Protein AF-A0A1J3DIV6-F1 (afdb_monomer)

Radius of gyration: 35.5 Å; Cα contacts (8 Å, |Δi|>4): 317; chains: 1; bounding box: 83×76×106 Å

InterPro domains:
  IPR001841 Zinc finger, RING-type [PS50089] (13-62)
  IPR002867 IBR domain [PF01485] (82-143)
  IPR002867 IBR domain [PF01485] (158-200)
  IPR002867 I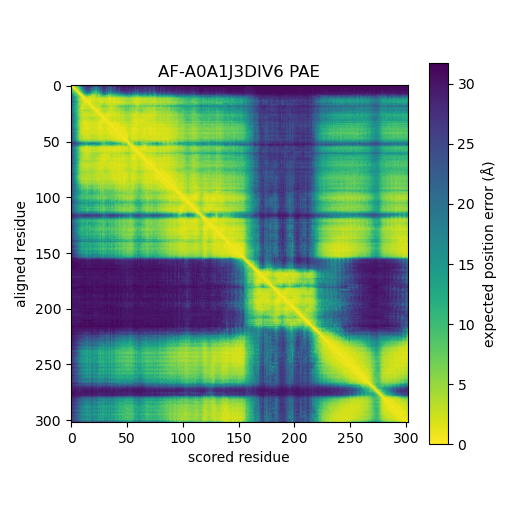BR domain [SM00647] (82-143)
  IPR002867 IBR domain [SM00647] (151-216)
  IPR013083 Zinc finger, RING/FYVE/PHD-type [G3DSA:3.30.40.10] (6-97)
  IPR018957 Zinc finger, C3HC4 RING-type [PF00097] (13-59)
  IPR031127 E3 ubiquitin ligase RBR family [PTHR11685] (9-243)
  IPR044066 TRIAD supradomain [PS51873] (9-220)
  IPR045840 Ariadne domain [PF19422] (235-302)

Solvent-accessible surface area (backbone atoms only — not comparable to full-atom values): 18040 Å² total; per-residue (Å²): 138,82,86,81,79,78,76,78,60,57,42,66,20,89,82,83,70,47,70,69,41,50,60,86,52,42,48,68,51,94,85,67,55,59,39,37,48,66,62,51,29,51,50,51,52,54,38,45,72,74,66,45,44,83,63,44,55,46,89,53,88,93,46,80,48,64,59,56,65,70,57,52,49,70,58,41,56,71,73,54,31,54,52,36,54,50,43,42,52,51,48,57,36,73,77,30,92,48,30,44,71,53,80,47,86,76,68,76,85,52,69,49,76,47,94,67,74,79,51,73,45,71,45,97,87,70,53,61,27,19,64,69,77,62,42,71,62,41,54,78,41,51,72,66,55,47,51,55,43,54,52,52,55,65,73,47,74,85,54,72,90,70,45,81,81,59,50,45,52,36,72,88,76,64,49,78,41,69,76,87,65,93,66,53,74,39,73,42,95,88,71,51,30,24,33,64,90,76,38,45,74,45,65,88,56,60,58,100,88,49,44,56,99,52,90,79,86,74,88,52,72,73,60,47,54,52,51,52,48,51,51,49,54,49,52,51,48,53,56,33,50,50,52,24,47,54,30,50,54,47,40,56,51,51,51,54,48,51,54,51,50,52,54,52,54,52,59,52,55,78,73,46,71,78,82,70,69,79,66,60,64,64,57,53,54,52,51,51,51,49,46,51,50,33,49,34,57,21,32,64,47,116

Secondary structure (DSSP, 8-state):
---------EE--TTT---SEEGGGEEE-TTS-EEEHHHHHHHHHHHHHTT-GGG-B-SSTT--PBPPHHHHHHHS-HHHHHHHHHHHHHHHHHT-TTEEE---SS----EEE-SSSSSEEE-TTS-EEETTTSSB--TTS-HHHHHHHHHHHHHSTTTTTTHHHHEEE-TTT--EEE--SS-SEEE-TTS-EEETTT--EE-S-B-SS-BTTB---S--HHHHHHHHHHHHHHHHHHHHHHHHHHHHHHHHHHHHHHHHHHHHHHHHHHHS-GGG-TTSHHHHHHHHHHHHHHHHHHTT--

Organism: Noccaea caerulescens (NCBI:txid107243)

pLDDT: mean 80.29, std 14.59, range [35.16, 96.88]

Structure (mmCIF, N/CA/C/O backbone):
data_AF-A0A1J3DIV6-F1
#
_entry.id   AF-A0A1J3DIV6-F1
#
loop_
_atom_site.group_PDB
_atom_site.id
_atom_site.type_symbol
_atom_site.label_atom_id
_atom_site.label_alt_id
_atom_site.label_comp_id
_atom_site.label_asym_id
_atom_site.label_entity_id
_atom_site.label_seq_id
_atom_site.pdbx_PDB_ins_code
_atom_site.Cartn_x
_atom_site.Cartn_y
_atom_site.Cartn_z
_atom_site.occupancy
_atom_site.B_iso_or_equiv
_atom_site.auth_seq_id
_atom_site.auth_comp_id
_atom_site.auth_asym_id
_atom_site.auth_atom_id
_atom_site.pdbx_PDB_model_num
ATOM 1 N N . ASN A 1 1 ? -42.509 4.521 61.576 1.00 35.16 1 ASN A N 1
ATOM 2 C CA . ASN A 1 1 ? -43.100 3.982 60.337 1.00 35.16 1 ASN A CA 1
ATOM 3 C C . ASN A 1 1 ? -42.030 3.842 59.265 1.00 35.16 1 ASN A C 1
ATOM 5 O O . ASN A 1 1 ? -41.544 4.841 58.760 1.00 35.16 1 ASN A O 1
ATOM 9 N N . SER A 1 2 ? -41.685 2.584 58.977 1.00 38.72 2 SER A N 1
ATOM 10 C CA . SER A 1 2 ? -41.348 2.067 57.639 1.00 38.72 2 SER A CA 1
ATOM 11 C C . SER A 1 2 ? -40.053 2.529 56.953 1.00 38.72 2 SER A C 1
ATOM 13 O O . SER A 1 2 ? -40.083 3.195 55.919 1.00 38.72 2 SER A O 1
ATOM 15 N N . GLY A 1 3 ? -38.911 2.043 57.452 1.00 40.56 3 GLY A N 1
ATOM 16 C CA . GLY A 1 3 ? -37.676 1.972 56.668 1.00 40.56 3 GLY A CA 1
ATOM 17 C C . GLY A 1 3 ? -37.829 1.007 55.486 1.00 40.56 3 GLY A C 1
ATOM 18 O O . GLY A 1 3 ? -38.005 -0.196 55.674 1.00 40.56 3 GLY A O 1
ATOM 19 N N . HIS A 1 4 ? -37.770 1.532 54.263 1.00 41.44 4 HIS A N 1
ATOM 20 C CA . HIS A 1 4 ? -37.703 0.726 53.047 1.00 41.44 4 HIS A CA 1
ATOM 21 C C . HIS A 1 4 ? -36.269 0.215 52.859 1.00 41.44 4 HIS A C 1
ATOM 23 O O . HIS A 1 4 ? -35.417 0.893 52.294 1.00 41.44 4 HIS A O 1
ATOM 29 N N . SER A 1 5 ? -36.003 -0.998 53.347 1.00 45.16 5 SER A N 1
ATOM 30 C CA . SER A 1 5 ? -34.818 -1.769 52.966 1.00 45.16 5 SER A CA 1
ATOM 31 C C . SER A 1 5 ? -35.013 -2.282 51.538 1.00 45.16 5 SER A C 1
ATOM 33 O O . SER A 1 5 ? -35.676 -3.294 51.301 1.00 45.16 5 SER A O 1
ATOM 35 N N . SER A 1 6 ? -34.479 -1.552 50.561 1.00 53.09 6 SER A N 1
ATOM 36 C CA . SER A 1 6 ? -34.371 -1.996 49.173 1.00 53.09 6 SER A CA 1
ATOM 37 C C . SER A 1 6 ? -33.384 -3.167 49.110 1.00 53.09 6 SER A C 1
ATOM 39 O O . SER A 1 6 ? -32.171 -2.990 49.004 1.00 53.09 6 SER A O 1
ATOM 41 N N . LYS A 1 7 ? -33.908 -4.397 49.218 1.00 58.03 7 LYS A N 1
ATOM 42 C CA . LYS A 1 7 ? -33.143 -5.636 49.016 1.00 58.03 7 LYS A CA 1
ATOM 43 C C . LYS A 1 7 ? -32.407 -5.549 47.673 1.00 58.03 7 LYS A C 1
ATOM 45 O O . LYS A 1 7 ? -33.035 -5.588 46.616 1.00 58.03 7 LYS A O 1
ATOM 50 N N . LYS A 1 8 ? -31.077 -5.411 47.710 1.00 63.16 8 LYS A N 1
ATOM 51 C CA . LYS A 1 8 ? -30.224 -5.404 46.513 1.00 63.16 8 LYS A CA 1
ATOM 52 C C . LYS A 1 8 ? -30.430 -6.725 45.766 1.00 63.16 8 LYS A C 1
ATOM 54 O O . LYS A 1 8 ? -30.136 -7.786 46.311 1.00 63.16 8 LYS A O 1
ATOM 59 N N . LYS A 1 9 ? -30.958 -6.658 44.541 1.00 73.50 9 LYS A N 1
ATOM 60 C CA . LYS A 1 9 ? -31.192 -7.823 43.679 1.00 73.50 9 LYS A CA 1
ATOM 61 C C . LYS A 1 9 ? -29.838 -8.481 43.371 1.00 73.50 9 LYS A C 1
ATOM 63 O O . LYS A 1 9 ? -28.937 -7.815 42.857 1.00 73.50 9 LYS A O 1
ATOM 68 N N . ARG A 1 10 ? -29.689 -9.748 43.762 1.00 84.19 10 ARG A N 1
ATOM 69 C CA . ARG A 1 10 ? -28.507 -10.586 43.519 1.00 84.19 10 ARG A CA 1
ATOM 70 C C . ARG A 1 10 ? -28.827 -11.585 42.411 1.00 84.19 10 ARG A C 1
ATOM 72 O O . ARG A 1 10 ? -29.947 -12.091 42.383 1.00 84.19 10 ARG A O 1
ATOM 79 N N . MET A 1 11 ? -27.882 -11.815 41.507 1.00 88.56 11 MET A N 1
ATOM 80 C CA . MET A 1 11 ? -28.042 -12.684 40.336 1.00 88.56 11 MET A CA 1
ATOM 81 C C . MET A 1 11 ? -26.929 -13.738 40.285 1.00 88.56 11 MET A C 1
ATOM 83 O O . MET A 1 11 ? -25.941 -13.622 41.012 1.00 88.56 11 MET A O 1
ATOM 87 N N . SER A 1 12 ? -27.119 -14.755 39.451 1.00 91.44 12 SER A N 1
ATOM 88 C CA . SER A 1 12 ? -26.141 -15.799 39.138 1.00 91.44 12 SER A CA 1
ATOM 89 C C . SER A 1 12 ? -25.558 -15.572 37.740 1.00 91.44 12 SER A C 1
ATOM 91 O O . SER A 1 12 ? -26.217 -14.976 36.882 1.00 91.44 12 SER A O 1
ATOM 93 N N . CYS A 1 13 ? -24.324 -16.015 37.508 1.00 94.94 13 CYS A N 1
ATOM 94 C CA . CYS A 1 13 ? -23.685 -15.981 36.193 1.00 94.94 13 CYS A CA 1
ATOM 95 C C . CYS A 1 13 ? -23.515 -17.399 35.638 1.00 94.94 13 CYS A C 1
ATOM 97 O O . CYS A 1 13 ? -22.786 -18.200 36.210 1.00 94.94 13 CYS A O 1
ATOM 99 N N . ASP A 1 14 ? -24.100 -17.682 34.474 1.00 92.69 14 ASP A N 1
ATOM 100 C CA . ASP A 1 14 ? -24.063 -19.022 33.862 1.00 92.69 14 ASP A CA 1
ATOM 101 C C . ASP A 1 14 ? -22.716 -19.376 33.195 1.00 92.69 14 ASP A C 1
ATOM 103 O O . ASP A 1 14 ? -22.562 -20.474 32.664 1.00 92.69 14 ASP A O 1
ATOM 107 N N . ILE A 1 15 ? -21.741 -18.457 33.193 1.00 94.81 15 ILE A N 1
ATOM 108 C CA . ILE A 1 15 ? -20.401 -18.677 32.616 1.00 94.81 15 ILE A CA 1
ATOM 109 C C . ILE A 1 15 ? -19.404 -19.110 33.694 1.00 94.81 15 ILE A C 1
ATOM 111 O O . ILE A 1 15 ? -18.773 -20.153 33.556 1.00 94.81 15 ILE A O 1
ATOM 115 N N . CYS A 1 16 ? -19.272 -18.334 34.776 1.00 94.94 16 CYS A N 1
ATOM 116 C CA . CYS A 1 16 ? -18.390 -18.672 35.900 1.00 94.94 16 CYS A CA 1
ATOM 117 C C . CYS A 1 16 ? -19.085 -19.471 37.013 1.00 94.94 16 CYS A C 1
ATOM 119 O O . CYS A 1 16 ? -18.412 -19.926 37.933 1.00 94.94 16 CYS A O 1
ATOM 121 N N . ILE A 1 17 ? -20.410 -19.650 36.933 1.00 93.31 17 ILE A N 1
ATOM 122 C CA . ILE A 1 17 ? -21.235 -20.361 37.925 1.00 93.31 17 ILE A CA 1
ATOM 123 C C . ILE A 1 17 ? -21.186 -19.688 39.314 1.00 93.31 17 ILE A C 1
ATOM 125 O O . ILE A 1 17 ? -21.422 -20.312 40.344 1.00 93.31 17 ILE A O 1
ATOM 129 N N . GLU A 1 18 ? -20.878 -18.389 39.362 1.00 92.44 18 GLU A N 1
ATOM 130 C CA . GLU A 1 18 ? -20.867 -17.614 40.602 1.00 92.44 18 GLU A CA 1
ATOM 131 C C . GLU A 1 18 ? -22.257 -17.038 40.910 1.00 92.44 18 GLU A C 1
ATOM 133 O O . GLU A 1 18 ? -22.920 -16.442 40.053 1.00 92.44 18 GLU A O 1
ATOM 138 N N . ASP A 1 19 ? -22.674 -17.198 42.165 1.00 90.44 19 ASP A N 1
ATOM 139 C CA . ASP A 1 19 ? -23.944 -16.720 42.700 1.00 90.44 19 ASP A CA 1
ATOM 140 C C . ASP A 1 19 ? -23.773 -15.459 43.551 1.00 90.44 19 ASP A C 1
ATOM 142 O O . ASP A 1 19 ? -22.713 -15.156 44.094 1.00 90.44 19 ASP A O 1
ATOM 146 N N . GLY A 1 20 ? -24.869 -14.729 43.759 1.00 88.88 20 GLY A N 1
ATOM 147 C CA . GLY A 1 20 ? -24.878 -13.611 44.702 1.00 88.88 20 GLY A CA 1
ATOM 148 C C . GLY A 1 20 ? -24.313 -12.304 44.138 1.00 88.88 20 GLY A C 1
ATOM 149 O O . GLY A 1 20 ? -24.147 -11.341 44.896 1.00 88.88 20 GLY A O 1
ATOM 150 N N . ILE A 1 21 ? -24.083 -12.243 42.826 1.00 88.75 21 ILE A N 1
ATOM 151 C CA . ILE A 1 21 ? -23.477 -11.107 42.134 1.00 88.75 21 ILE A CA 1
ATOM 152 C C . ILE A 1 21 ? -24.427 -9.903 42.192 1.00 88.75 21 ILE A C 1
ATOM 154 O O . ILE A 1 21 ? -25.620 -10.029 41.883 1.00 88.75 21 ILE A O 1
ATOM 158 N N . PRO A 1 22 ? -23.952 -8.713 42.600 1.00 90.88 22 PRO A N 1
ATOM 159 C CA . PRO A 1 22 ? -24.772 -7.511 42.597 1.00 90.88 22 PRO A CA 1
ATOM 160 C C . PRO A 1 22 ? -25.271 -7.164 41.190 1.00 90.88 22 PRO A C 1
ATOM 162 O O . PRO A 1 22 ? -24.507 -7.202 40.233 1.00 90.88 22 PRO A O 1
ATOM 165 N N . SER A 1 23 ? -26.519 -6.701 41.065 1.00 86.50 23 SER A N 1
ATOM 166 C CA . SER A 1 23 ? -27.094 -6.319 39.763 1.00 86.50 23 SER A CA 1
ATOM 167 C C . SER A 1 23 ? -26.281 -5.291 38.954 1.00 86.50 23 SER A C 1
ATOM 169 O O . SER A 1 23 ? -26.451 -5.245 37.744 1.00 86.50 23 SER A O 1
ATOM 171 N N . HIS A 1 24 ? -25.442 -4.458 39.582 1.00 87.94 24 HIS A N 1
ATOM 172 C CA . HIS A 1 24 ? -24.590 -3.481 38.881 1.00 87.94 24 HIS A CA 1
ATOM 173 C C . HIS A 1 24 ? -23.288 -4.091 38.330 1.00 87.94 24 HIS A C 1
ATOM 175 O O . HIS A 1 24 ? -22.637 -3.486 37.485 1.00 87.94 24 HIS A O 1
ATOM 181 N N . ALA A 1 25 ? -22.901 -5.271 38.819 1.00 92.75 25 ALA A N 1
ATOM 182 C CA . ALA A 1 25 ? -21.752 -6.038 38.343 1.00 92.75 25 ALA A CA 1
ATOM 183 C C . ALA A 1 25 ? -22.150 -7.046 37.247 1.00 92.75 25 ALA A C 1
ATOM 185 O O . ALA A 1 25 ? -21.369 -7.926 36.893 1.00 92.75 25 ALA A O 1
ATOM 186 N N . MET A 1 26 ? -23.372 -6.919 36.724 1.00 93.94 26 MET A N 1
ATOM 187 C CA . MET A 1 26 ? -23.932 -7.734 35.654 1.00 93.94 26 MET A CA 1
ATOM 188 C C . MET A 1 26 ? -24.279 -6.821 34.484 1.00 93.94 26 MET A C 1
ATOM 190 O O . MET A 1 26 ? -24.929 -5.792 34.670 1.00 93.94 26 MET A O 1
ATOM 194 N N . THR A 1 27 ? -23.902 -7.227 33.277 1.00 94.88 27 THR A N 1
ATOM 195 C CA . THR A 1 27 ? -24.259 -6.514 32.049 1.00 94.88 27 THR A CA 1
ATOM 196 C C . THR A 1 27 ? -25.178 -7.386 31.213 1.00 94.88 27 THR A C 1
ATOM 198 O O . THR A 1 27 ? -24.931 -8.584 31.040 1.00 94.88 27 THR A O 1
ATOM 201 N N . ARG A 1 28 ? -26.271 -6.792 30.727 1.00 94.25 28 ARG A N 1
ATOM 202 C CA . ARG A 1 28 ? -27.247 -7.427 29.836 1.00 94.25 28 ARG A CA 1
ATOM 203 C C . ARG A 1 28 ? -27.116 -6.827 28.441 1.00 94.25 28 ARG A C 1
ATOM 205 O O . ARG A 1 28 ? -27.108 -5.609 28.316 1.00 94.25 28 ARG A O 1
ATOM 212 N N . MET A 1 29 ? -27.044 -7.687 27.431 1.00 93.25 29 MET A N 1
ATOM 213 C CA . MET A 1 29 ? -26.990 -7.293 26.019 1.00 93.25 29 MET A CA 1
ATOM 214 C C . MET A 1 29 ? -28.393 -7.164 25.416 1.00 93.25 29 MET A C 1
ATOM 216 O O . MET A 1 29 ? -29.363 -7.682 25.978 1.00 93.25 29 MET A O 1
ATOM 220 N N . GLU A 1 30 ? -28.499 -6.559 24.230 1.00 91.00 30 GLU A N 1
ATOM 221 C CA . GLU A 1 30 ? -29.763 -6.439 23.483 1.00 91.00 30 GLU A CA 1
ATOM 222 C C . GLU A 1 30 ? -30.421 -7.792 23.175 1.00 91.00 30 GLU A C 1
ATOM 224 O O . GLU A 1 30 ? -31.644 -7.915 23.189 1.00 91.00 30 GLU A O 1
ATOM 229 N N . CYS A 1 31 ? -29.624 -8.853 22.995 1.00 94.31 31 CYS A N 1
ATOM 230 C CA . CYS A 1 31 ? -30.130 -10.218 22.812 1.00 94.31 31 CYS A CA 1
ATOM 231 C C . CYS A 1 31 ? -30.803 -10.810 24.062 1.00 94.31 31 CYS A C 1
ATOM 233 O O . CYS A 1 31 ? -31.302 -11.932 24.024 1.00 94.31 31 CYS A O 1
ATOM 235 N N . GLY A 1 32 ? -30.799 -10.081 25.178 1.00 93.31 32 GLY A N 1
ATOM 236 C CA . GLY A 1 32 ? -31.469 -10.445 26.416 1.00 93.31 32 GLY A CA 1
ATOM 237 C C . GLY A 1 32 ? -30.615 -11.248 27.396 1.00 93.31 32 GLY A C 1
ATOM 238 O O . GLY A 1 32 ? -31.009 -11.325 28.560 1.00 93.31 32 GLY A O 1
ATOM 239 N N . HIS A 1 33 ? -29.463 -11.780 26.979 1.00 95.06 33 HIS A N 1
ATOM 240 C CA . HIS A 1 33 ? -28.536 -12.518 27.843 1.00 95.06 33 HIS A CA 1
ATOM 241 C C . HIS A 1 33 ? -27.752 -11.581 28.769 1.00 95.06 33 HIS A C 1
ATOM 243 O O . HIS A 1 33 ? -27.354 -10.485 28.364 1.00 95.06 33 HIS A O 1
ATOM 249 N N . SER A 1 34 ? -27.524 -12.015 30.011 1.00 95.06 34 SER A N 1
ATOM 250 C CA . SER A 1 34 ? -26.796 -11.249 31.021 1.00 95.06 34 SER A CA 1
ATOM 251 C C . SER A 1 34 ? -25.775 -12.117 31.739 1.00 95.06 34 SER A C 1
ATOM 253 O O . SER A 1 34 ? -26.091 -13.228 32.146 1.00 95.06 34 SER A O 1
ATOM 255 N N . PHE A 1 35 ? -24.571 -11.579 31.910 1.00 96.12 35 PHE A N 1
ATOM 256 C CA . PHE A 1 35 ? -23.450 -12.244 32.571 1.00 96.12 35 PHE A CA 1
ATOM 257 C C . PHE A 1 35 ? -22.701 -11.238 33.445 1.00 96.12 35 PHE A C 1
ATOM 259 O O . PHE A 1 35 ? -22.892 -10.022 33.300 1.00 96.12 35 PHE A O 1
ATOM 266 N N . CYS A 1 36 ? -21.856 -11.732 34.350 1.00 96.38 36 CYS A N 1
ATOM 267 C CA . CYS A 1 36 ? -21.044 -10.858 35.186 1.00 96.38 36 CYS A CA 1
ATOM 268 C C . CYS A 1 36 ? -20.022 -10.084 34.345 1.00 96.38 36 CYS A C 1
ATOM 270 O O . CYS A 1 36 ? -19.584 -10.526 33.278 1.00 96.38 36 CYS A O 1
ATOM 272 N N . ASN A 1 37 ? -19.653 -8.898 34.823 1.00 95.62 37 ASN A N 1
ATOM 273 C CA . ASN A 1 37 ? -18.738 -8.012 34.110 1.00 95.62 37 ASN A CA 1
ATOM 274 C C . ASN A 1 37 ? -17.346 -8.629 33.942 1.00 95.62 37 ASN A C 1
ATOM 276 O O . ASN A 1 37 ? -16.666 -8.300 32.976 1.00 95.62 37 ASN A O 1
ATOM 280 N N . ASP A 1 38 ? -16.932 -9.525 34.836 1.00 95.38 38 ASP A N 1
ATOM 281 C CA . ASP A 1 38 ? -15.616 -10.159 34.760 1.00 95.38 38 ASP A CA 1
ATOM 282 C C . ASP A 1 38 ? -15.552 -11.203 33.636 1.00 95.38 38 ASP A C 1
ATOM 284 O O . ASP A 1 38 ? -14.616 -11.166 32.840 1.00 95.38 38 ASP A O 1
ATOM 288 N N . CYS A 1 39 ? -16.602 -12.012 33.441 1.00 96.88 39 CYS A N 1
ATOM 289 C CA . CYS A 1 39 ? -16.704 -12.885 32.265 1.00 96.88 39 CYS A CA 1
ATOM 290 C C . CYS A 1 39 ? -16.763 -12.086 30.956 1.00 96.88 39 CYS A C 1
ATOM 292 O O . CYS A 1 39 ? -16.114 -12.454 29.979 1.00 96.88 39 CYS A O 1
ATOM 294 N N . TRP A 1 40 ? -17.504 -10.970 30.924 1.00 96.50 40 TRP A N 1
ATOM 295 C CA . TRP A 1 40 ? -17.530 -10.101 29.742 1.00 96.50 40 TRP A CA 1
ATOM 296 C C . TRP A 1 40 ? -16.156 -9.511 29.420 1.00 96.50 40 TRP A C 1
ATOM 298 O O . TRP A 1 40 ? -15.753 -9.512 28.259 1.00 96.50 40 TRP A O 1
ATOM 308 N N . LYS A 1 41 ? -15.431 -9.024 30.434 1.00 96.00 41 LYS A N 1
ATOM 309 C CA . LYS A 1 41 ? -14.071 -8.489 30.280 1.00 96.00 41 LYS A CA 1
ATOM 310 C C . LYS A 1 41 ? -13.122 -9.517 29.700 1.00 96.00 41 LYS A C 1
ATOM 312 O O . LYS A 1 41 ? -12.382 -9.196 28.773 1.00 96.00 41 LYS A O 1
ATOM 317 N N . GLU A 1 42 ? -13.132 -10.725 30.249 1.00 95.81 42 GLU A N 1
ATOM 318 C CA . GLU A 1 42 ? -12.257 -11.801 29.797 1.00 95.81 42 GLU A CA 1
ATOM 319 C C . GLU A 1 42 ? -12.576 -12.183 28.352 1.00 95.81 42 GLU A C 1
ATOM 321 O O . GLU A 1 42 ? -11.685 -12.176 27.503 1.00 95.81 42 GLU A O 1
ATOM 326 N N . HIS A 1 43 ? -13.861 -12.370 28.035 1.00 95.75 43 HIS A N 1
ATOM 327 C CA . HIS A 1 43 ? -14.312 -12.618 26.668 1.00 95.75 43 HIS A CA 1
ATOM 328 C C . HIS A 1 43 ? -13.856 -11.518 25.711 1.00 95.75 43 HIS A C 1
ATOM 330 O O . HIS A 1 43 ? -13.196 -11.804 24.719 1.00 95.75 43 HIS A O 1
ATOM 336 N N . PHE A 1 44 ? -14.122 -10.245 26.007 1.00 95.62 44 PHE A N 1
ATOM 337 C CA . PHE A 1 44 ? -13.692 -9.148 25.137 1.00 95.62 44 PHE A CA 1
ATOM 338 C C . PHE A 1 44 ? -12.177 -9.076 24.990 1.00 95.62 44 PHE A C 1
ATOM 340 O O . PHE A 1 44 ? -11.689 -8.895 23.879 1.00 95.62 44 PHE A O 1
ATOM 347 N N . THR A 1 45 ? -11.431 -9.284 26.072 1.00 94.50 45 THR A N 1
ATOM 348 C CA . THR A 1 45 ? -9.966 -9.292 26.044 1.00 94.50 45 THR A CA 1
ATOM 349 C C . THR A 1 45 ? -9.439 -10.356 25.088 1.00 94.50 45 THR A C 1
ATOM 351 O O . THR A 1 45 ? -8.590 -10.054 24.249 1.00 94.50 45 THR A O 1
ATOM 354 N N . VAL A 1 46 ? -9.961 -11.584 25.169 1.00 93.81 46 VAL A N 1
ATOM 355 C CA . VAL A 1 46 ? -9.573 -12.681 24.272 1.00 93.81 46 VAL A CA 1
ATOM 356 C C . VAL A 1 46 ? -9.912 -12.326 22.824 1.00 93.81 46 VAL A C 1
ATOM 358 O O . VAL A 1 46 ? -9.025 -12.313 21.974 1.00 93.81 46 VAL A O 1
ATOM 361 N N . ARG A 1 47 ? -11.159 -11.926 22.547 1.00 93.38 47 ARG A N 1
ATOM 362 C CA . ARG A 1 47 ? -11.630 -11.670 21.174 1.00 93.38 47 ARG A CA 1
ATOM 363 C C . ARG A 1 47 ? -10.937 -10.472 20.518 1.00 93.38 47 ARG A C 1
ATOM 365 O O . ARG A 1 47 ? -10.631 -10.515 19.330 1.00 93.38 47 ARG A O 1
ATOM 372 N N . ILE A 1 48 ? -10.638 -9.420 21.284 1.00 93.12 48 ILE A N 1
ATOM 373 C CA . ILE A 1 48 ? -9.848 -8.275 20.806 1.00 93.12 48 ILE A CA 1
ATOM 374 C C . ILE A 1 48 ? -8.411 -8.714 20.510 1.00 93.12 48 ILE A C 1
ATOM 376 O O . ILE A 1 48 ? -7.847 -8.317 19.494 1.00 93.12 48 ILE A O 1
ATOM 380 N N . ASN A 1 49 ? -7.798 -9.537 21.362 1.00 90.81 49 ASN A N 1
ATOM 381 C CA . ASN A 1 49 ? -6.426 -9.994 21.145 1.00 90.81 49 ASN A CA 1
ATOM 382 C C . ASN A 1 49 ? -6.282 -10.965 19.967 1.00 90.81 49 ASN A C 1
ATOM 384 O O . ASN A 1 49 ? -5.251 -10.924 19.301 1.00 90.81 49 ASN A O 1
ATOM 388 N N . GLU A 1 50 ? -7.311 -11.756 19.673 1.00 89.69 50 GLU A N 1
ATOM 389 C CA . GLU A 1 50 ? -7.398 -12.624 18.489 1.00 89.69 50 GLU A CA 1
ATOM 390 C C . GLU A 1 50 ? -7.623 -11.850 17.174 1.00 89.69 50 GLU A C 1
ATOM 392 O O . GLU A 1 50 ? -7.586 -12.444 16.100 1.00 89.69 50 GLU A O 1
ATOM 397 N N . GLY A 1 51 ? -7.852 -10.530 17.228 1.00 80.62 51 GLY A N 1
ATOM 398 C CA . GLY A 1 51 ? -8.146 -9.704 16.050 1.00 80.62 51 GLY A CA 1
ATOM 399 C C . GLY A 1 51 ? -9.602 -9.793 15.572 1.00 80.62 51 GLY A C 1
ATOM 400 O O . GLY A 1 51 ? -9.957 -9.229 14.538 1.00 80.62 51 GLY A O 1
ATOM 401 N N . GLU A 1 52 ? -10.488 -10.447 16.329 1.00 75.94 52 GLU A N 1
ATOM 402 C CA . GLU A 1 52 ? -11.921 -10.562 16.025 1.00 75.94 52 GLU A CA 1
ATOM 403 C C . GLU A 1 52 ? -12.731 -9.353 16.529 1.00 75.94 52 GLU A C 1
ATOM 405 O O . GLU A 1 52 ? -13.792 -9.476 17.141 1.00 75.94 52 GLU A O 1
ATOM 410 N N . SER A 1 53 ? -12.252 -8.142 16.260 1.00 76.25 53 SER A N 1
ATOM 411 C CA . SER A 1 53 ? -12.871 -6.900 16.756 1.00 76.25 53 SER A CA 1
ATOM 412 C C . SER A 1 53 ? -14.131 -6.516 15.984 1.00 76.25 53 SER A C 1
ATOM 414 O O . SER A 1 53 ? -15.034 -5.894 16.529 1.00 76.25 53 SER A O 1
ATOM 416 N N . LYS A 1 54 ? -14.222 -6.948 14.721 1.00 71.38 54 LYS A N 1
ATOM 417 C CA . LYS A 1 54 ? -15.275 -6.565 13.770 1.00 71.38 54 LYS A CA 1
ATOM 418 C C . LYS A 1 54 ? -16.674 -7.021 14.207 1.00 71.38 54 LYS A C 1
ATOM 420 O O . LYS A 1 54 ? -17.666 -6.410 13.824 1.00 71.38 54 LYS A O 1
ATOM 425 N N . ARG A 1 55 ? -16.777 -8.158 14.917 1.00 83.12 55 ARG A N 1
ATOM 426 C CA . ARG A 1 55 ? -18.052 -8.863 15.178 1.00 83.12 55 ARG A CA 1
ATOM 427 C C . ARG A 1 55 ? -18.004 -9.717 16.448 1.00 83.12 55 ARG A C 1
ATOM 429 O O . ARG A 1 55 ? -18.291 -10.916 16.402 1.00 83.12 55 ARG A O 1
ATOM 436 N N . ILE A 1 56 ? -17.635 -9.123 17.581 1.00 92.38 56 ILE A N 1
ATOM 437 C CA . ILE A 1 56 ? -17.624 -9.846 18.859 1.00 92.38 56 ILE A CA 1
ATOM 438 C C . ILE A 1 56 ? -19.046 -10.331 19.166 1.00 92.38 56 ILE A C 1
ATOM 440 O O . ILE A 1 56 ? -19.958 -9.534 19.366 1.00 92.38 56 ILE A O 1
ATOM 444 N N . LYS A 1 57 ? -19.240 -11.651 19.178 1.00 94.69 57 LYS A N 1
ATOM 445 C CA . LYS A 1 57 ? -20.537 -12.277 19.453 1.00 94.69 57 LYS A CA 1
ATOM 446 C C . LYS A 1 57 ? -20.781 -12.434 20.951 1.00 94.69 57 LYS A C 1
ATOM 448 O O . LYS A 1 57 ? -19.837 -12.539 21.737 1.00 94.69 57 LYS A O 1
ATOM 453 N N . CYS A 1 58 ? -22.054 -12.516 21.323 1.00 95.56 58 CYS A N 1
ATOM 454 C CA . CYS A 1 58 ? -22.489 -12.882 22.668 1.00 95.56 58 CYS A CA 1
ATOM 455 C C . CYS A 1 58 ? -21.924 -14.252 23.101 1.00 95.56 58 CYS A C 1
ATOM 457 O O . CYS A 1 58 ? -21.834 -15.171 22.291 1.00 95.56 58 CYS A O 1
ATOM 459 N N . MET A 1 59 ? -21.601 -14.397 24.391 1.00 95.44 59 MET A N 1
ATOM 460 C CA . MET A 1 59 ? -21.070 -15.639 24.984 1.00 95.44 59 MET A CA 1
ATOM 461 C C . MET A 1 59 ? -22.108 -16.769 25.086 1.00 95.44 59 MET A C 1
ATOM 463 O O . MET A 1 59 ? -21.749 -17.924 25.301 1.00 95.44 59 MET A O 1
ATOM 467 N N . ALA A 1 60 ? -23.400 -16.456 24.953 1.00 95.25 60 ALA A N 1
ATOM 468 C CA . ALA A 1 60 ? -24.462 -17.447 25.065 1.00 95.25 60 ALA A CA 1
ATOM 469 C C . ALA A 1 60 ? -24.383 -18.493 23.940 1.00 95.25 60 ALA A C 1
ATOM 471 O O . ALA A 1 60 ? -24.207 -18.168 22.762 1.00 95.25 60 ALA A O 1
ATOM 472 N N . HIS A 1 61 ? -24.582 -19.761 24.299 1.00 92.94 61 HIS A N 1
ATOM 473 C CA . HIS A 1 61 ? -24.542 -20.866 23.349 1.00 92.94 61 HIS A CA 1
ATOM 474 C C . HIS A 1 61 ? -25.550 -20.658 22.205 1.00 92.94 61 HIS A C 1
ATOM 476 O O . HIS A 1 61 ? -26.735 -20.422 22.435 1.00 92.94 61 HIS A O 1
ATOM 482 N N . LYS A 1 62 ? -25.066 -20.758 20.959 1.00 92.94 62 LYS A N 1
ATOM 483 C CA . LYS A 1 62 ? -25.833 -20.535 19.715 1.00 92.94 62 LYS A CA 1
ATOM 484 C C . LYS A 1 62 ? -26.406 -19.120 19.537 1.00 92.94 62 LYS A C 1
ATOM 486 O O . LYS A 1 62 ? -27.215 -18.906 18.634 1.00 92.94 62 LYS A O 1
ATOM 491 N N . CYS A 1 63 ? -25.973 -18.135 20.322 1.00 94.88 63 CYS A N 1
ATOM 492 C CA . CYS A 1 63 ? -26.337 -16.743 20.087 1.00 94.88 63 CYS A CA 1
ATOM 493 C C . CYS A 1 63 ? -25.409 -16.114 19.034 1.00 94.88 63 CYS A C 1
ATOM 495 O O . CYS A 1 63 ? -24.189 -16.157 19.158 1.00 94.88 63 CYS A O 1
ATOM 497 N N . ASN A 1 64 ? -25.985 -15.507 17.993 1.00 93.31 64 ASN A N 1
ATOM 498 C CA . ASN A 1 64 ? -25.236 -14.800 16.944 1.00 93.31 64 ASN A CA 1
ATOM 499 C C . ASN A 1 64 ? -25.341 -13.271 17.050 1.00 93.31 64 ASN A C 1
ATOM 501 O O . ASN A 1 64 ? -24.927 -12.571 16.128 1.00 93.31 64 ASN A O 1
ATOM 505 N N . ALA A 1 65 ? -25.902 -12.756 18.147 1.00 94.50 65 ALA A N 1
ATOM 506 C CA . ALA A 1 65 ? -25.977 -11.321 18.375 1.00 94.50 65 ALA A CA 1
ATOM 507 C C . ALA A 1 65 ? -24.572 -10.734 18.554 1.00 94.50 65 ALA A C 1
ATOM 509 O O . ALA A 1 65 ? -23.743 -11.318 19.259 1.00 94.50 65 ALA A O 1
ATOM 510 N N . ILE A 1 66 ? -24.329 -9.599 17.902 1.00 93.94 66 ILE A N 1
ATOM 511 C CA . ILE A 1 66 ? -23.093 -8.826 18.022 1.00 93.94 66 ILE A CA 1
ATOM 512 C C . ILE A 1 66 ? -23.222 -7.945 19.265 1.00 93.94 66 ILE A C 1
ATOM 514 O O . ILE A 1 66 ? -24.288 -7.395 19.521 1.00 93.94 66 ILE A O 1
ATOM 518 N N . CYS A 1 67 ? -22.162 -7.875 20.059 1.00 93.88 67 CYS A N 1
ATOM 519 C CA . CYS A 1 67 ? -22.112 -7.035 21.247 1.00 93.88 67 CYS A CA 1
ATOM 520 C C . CYS A 1 67 ? -21.961 -5.560 20.857 1.00 93.88 67 CYS A C 1
ATOM 522 O O . CYS A 1 67 ? -21.171 -5.238 19.969 1.00 93.88 67 CYS A O 1
ATOM 524 N N . ASP A 1 68 ? -22.662 -4.677 21.567 1.00 92.25 68 ASP A N 1
ATOM 525 C CA . ASP A 1 68 ? -22.593 -3.234 21.338 1.00 92.25 68 ASP A CA 1
ATOM 526 C C . ASP A 1 68 ? -21.193 -2.691 21.625 1.00 92.25 68 ASP A C 1
ATOM 528 O O . ASP A 1 68 ? -20.633 -2.915 22.704 1.00 92.25 68 ASP A O 1
ATOM 532 N N . GLU A 1 69 ? -20.644 -1.921 20.687 1.00 92.50 69 GLU A N 1
ATOM 533 C CA . GLU A 1 69 ? -19.296 -1.357 20.807 1.00 92.50 69 GLU A CA 1
ATOM 534 C C . GLU A 1 69 ? -19.137 -0.499 22.071 1.00 92.50 69 GLU A C 1
ATOM 536 O O . GLU A 1 69 ? -18.113 -0.565 22.747 1.00 92.50 69 GLU A O 1
ATOM 541 N N . ASP A 1 70 ? -20.174 0.252 22.454 1.00 92.81 70 ASP A N 1
ATOM 542 C CA . ASP A 1 70 ? -20.164 1.078 23.664 1.00 92.81 70 ASP A CA 1
ATOM 543 C C . ASP A 1 70 ? -20.081 0.251 24.947 1.00 92.81 70 ASP A C 1
ATOM 545 O O . ASP A 1 70 ? -19.504 0.696 25.942 1.00 92.81 70 ASP A O 1
ATOM 549 N N . VAL A 1 71 ? -20.657 -0.952 24.950 1.00 93.38 71 VAL A N 1
ATOM 550 C CA . VAL A 1 71 ? -20.563 -1.871 26.087 1.00 93.38 71 VAL A CA 1
ATOM 551 C C . VAL A 1 71 ? -19.169 -2.487 26.142 1.00 93.38 71 VAL A C 1
ATOM 553 O O . VAL A 1 71 ? -18.588 -2.568 27.225 1.00 93.38 71 VAL A O 1
ATOM 556 N N . VAL A 1 72 ? -18.604 -2.850 24.986 1.00 94.19 72 VAL A N 1
ATOM 557 C CA . VAL A 1 72 ? -17.220 -3.334 24.884 1.00 94.19 72 VAL A CA 1
ATOM 558 C C . VAL A 1 72 ? -16.255 -2.284 25.442 1.00 94.19 72 VAL A C 1
ATOM 560 O O . VAL A 1 72 ? -15.527 -2.587 26.387 1.00 94.19 72 VAL A O 1
ATOM 563 N N . ARG A 1 73 ? -16.324 -1.034 24.954 1.00 94.06 73 ARG A N 1
ATOM 564 C CA . ARG A 1 73 ? -15.474 0.091 25.398 1.00 94.06 73 ARG A CA 1
ATOM 565 C C . ARG A 1 73 ? -15.564 0.361 26.899 1.00 94.06 73 ARG A C 1
ATOM 567 O O . ARG A 1 73 ? -14.558 0.674 27.523 1.00 94.06 73 ARG A O 1
ATOM 574 N N . LYS A 1 74 ? -16.760 0.248 27.487 1.00 94.25 74 LYS A N 1
ATOM 575 C CA . LYS A 1 74 ? -16.980 0.497 28.924 1.00 94.25 74 LYS A CA 1
ATOM 576 C C . LYS A 1 74 ? -16.415 -0.596 29.825 1.00 94.25 74 LYS A C 1
ATOM 578 O O . LYS A 1 74 ? -16.097 -0.310 30.977 1.00 94.25 74 LYS A O 1
ATOM 583 N N . LEU A 1 75 ? -16.380 -1.842 29.353 1.00 94.56 75 LEU A N 1
ATOM 584 C CA . LEU A 1 75 ? -16.004 -2.982 30.188 1.00 94.56 75 LEU A CA 1
ATOM 585 C C . LEU A 1 75 ? -14.506 -3.286 30.138 1.00 94.56 75 LEU A C 1
ATOM 587 O O . LEU A 1 75 ? -13.964 -3.713 31.156 1.00 94.56 75 LEU A O 1
ATOM 591 N N . VAL A 1 76 ? -13.832 -3.048 29.011 1.00 94.50 76 VAL A N 1
ATOM 592 C CA . VAL A 1 76 ? -12.385 -3.284 28.874 1.00 94.50 76 VAL A CA 1
ATOM 593 C C . VAL A 1 76 ? -11.542 -2.137 29.446 1.00 94.50 76 VAL A C 1
ATOM 595 O O . VAL A 1 76 ? -12.036 -1.038 29.692 1.00 94.50 76 VAL A O 1
ATOM 598 N N . CYS A 1 77 ? -10.249 -2.385 29.678 1.00 93.19 77 CYS A N 1
ATOM 599 C CA . CYS A 1 77 ? -9.323 -1.323 30.075 1.00 93.19 77 CYS A CA 1
ATOM 600 C C . CYS A 1 77 ? -9.046 -0.351 28.904 1.00 93.19 77 CYS A C 1
ATOM 602 O O . CYS A 1 77 ? -9.210 -0.738 27.744 1.00 93.19 77 CYS A O 1
ATOM 604 N N . PRO A 1 78 ? -8.575 0.884 29.176 1.00 93.75 78 PRO A N 1
ATOM 605 C CA . PRO A 1 78 ? -8.326 1.888 28.136 1.00 93.75 78 PRO A CA 1
ATOM 606 C C . PRO A 1 78 ? -7.418 1.406 26.995 1.00 93.75 78 PRO A C 1
ATOM 608 O O . PRO A 1 78 ? -7.721 1.638 25.831 1.00 93.75 78 PRO A O 1
ATOM 611 N N . GLU A 1 79 ? -6.359 0.655 27.308 1.00 93.12 79 GLU A N 1
ATOM 612 C CA . GLU A 1 79 ? -5.421 0.116 26.310 1.00 93.12 79 GLU A CA 1
ATOM 613 C C . GLU A 1 79 ? -6.095 -0.874 25.339 1.00 93.12 79 GLU A C 1
ATOM 615 O O . GLU A 1 79 ? -5.832 -0.872 24.133 1.00 93.12 79 GLU A O 1
ATOM 620 N N . LEU A 1 80 ? -6.996 -1.721 25.850 1.00 92.88 80 LEU A N 1
ATOM 621 C CA . LEU A 1 80 ? -7.781 -2.649 25.033 1.00 92.88 80 LEU A CA 1
ATOM 622 C C . LEU A 1 80 ? -8.862 -1.924 24.231 1.00 92.88 80 LEU A C 1
ATOM 624 O O . LEU A 1 80 ? -9.132 -2.334 23.105 1.00 92.88 80 LEU A O 1
ATOM 628 N N . ALA A 1 81 ? -9.456 -0.861 24.782 1.00 93.44 81 ALA A N 1
ATOM 629 C CA . ALA A 1 81 ? -10.423 -0.032 24.067 1.00 93.44 81 ALA A CA 1
ATOM 630 C C . ALA A 1 81 ? -9.772 0.653 22.855 1.00 93.44 81 ALA A C 1
ATOM 632 O O . ALA A 1 81 ? -10.300 0.553 21.752 1.00 93.44 81 ALA A O 1
ATOM 633 N N . GLU A 1 82 ? -8.579 1.236 23.014 1.00 92.00 82 GLU A N 1
ATOM 634 C CA . GLU A 1 82 ? -7.822 1.810 21.892 1.00 92.00 82 GLU A CA 1
ATOM 635 C C . GLU A 1 82 ? -7.473 0.756 20.833 1.00 92.00 82 GLU A C 1
ATOM 637 O O . GLU A 1 82 ? -7.580 1.003 19.629 1.00 92.00 82 GLU A O 1
ATOM 642 N N . LYS A 1 83 ? -7.077 -0.448 21.266 1.00 91.75 83 LYS A N 1
ATOM 643 C CA . LYS A 1 83 ? -6.809 -1.570 20.356 1.00 91.75 83 LYS A CA 1
ATOM 644 C C . LYS A 1 83 ? -8.073 -1.997 19.602 1.00 91.75 83 LYS A C 1
ATOM 646 O O . LYS A 1 83 ? -7.994 -2.248 18.402 1.00 91.75 83 LYS A O 1
ATOM 651 N N . PHE A 1 84 ? -9.214 -2.060 20.283 1.00 93.12 84 PHE A N 1
ATOM 652 C CA . PHE A 1 84 ? -10.514 -2.363 19.689 1.00 93.12 84 PHE A CA 1
ATOM 653 C C . PHE A 1 84 ? -10.920 -1.311 18.652 1.00 93.12 84 PHE A C 1
ATOM 655 O O . PHE A 1 84 ? -11.230 -1.675 17.520 1.00 93.12 84 PHE A O 1
ATOM 662 N N . ASP A 1 85 ? -10.831 -0.024 18.994 1.00 91.19 85 ASP A N 1
ATOM 663 C CA . ASP A 1 85 ? -11.159 1.073 18.080 1.00 91.19 85 ASP A CA 1
ATOM 664 C C . ASP A 1 85 ? -10.240 1.077 16.852 1.00 91.19 85 ASP A C 1
ATOM 666 O O . ASP A 1 85 ? -10.715 1.212 15.724 1.00 91.19 85 ASP A O 1
ATOM 670 N N . ARG A 1 86 ? -8.934 0.835 17.034 1.00 88.62 86 ARG A N 1
ATOM 671 C CA . ARG A 1 86 ? -7.998 0.683 15.910 1.00 88.62 86 ARG A CA 1
ATOM 672 C C . ARG A 1 86 ? -8.438 -0.431 14.962 1.00 88.62 86 ARG A C 1
ATOM 674 O O . ARG A 1 86 ? -8.510 -0.202 13.758 1.00 88.62 86 ARG A O 1
ATOM 681 N N . PHE A 1 87 ? -8.769 -1.606 15.489 1.00 89.62 87 PHE A N 1
ATOM 682 C CA . PHE A 1 87 ? -9.198 -2.731 14.661 1.00 89.62 87 PHE A CA 1
ATOM 683 C C . PHE A 1 87 ? -10.548 -2.504 13.970 1.00 89.62 87 PHE A C 1
ATOM 685 O O . PHE A 1 87 ? -10.745 -2.974 12.848 1.00 89.62 87 PHE A O 1
ATOM 692 N N . LEU A 1 88 ? -11.473 -1.765 14.592 1.00 89.81 88 LEU A N 1
ATOM 693 C CA . LEU A 1 88 ? -12.716 -1.349 13.937 1.00 89.81 88 LEU A CA 1
ATOM 694 C C . LEU A 1 88 ? -12.438 -0.446 12.728 1.00 89.81 88 LEU A C 1
ATOM 696 O O . LEU A 1 88 ? -13.018 -0.646 11.660 1.00 89.81 88 LEU A O 1
ATOM 700 N N . VAL A 1 89 ? -11.518 0.514 12.861 1.00 89.06 89 VAL A N 1
ATOM 701 C CA . VAL A 1 89 ? -11.134 1.389 11.744 1.00 89.06 89 VAL A CA 1
ATOM 702 C C . VAL A 1 89 ? -10.396 0.603 10.659 1.00 89.06 89 VAL A C 1
ATOM 704 O O . VAL A 1 89 ? -10.728 0.744 9.483 1.00 89.06 89 VAL A O 1
ATOM 707 N N . GLU A 1 90 ? -9.439 -0.253 11.029 1.00 87.31 90 GLU A N 1
ATOM 708 C CA . GLU A 1 90 ? -8.728 -1.133 10.088 1.00 87.31 90 GLU A CA 1
ATOM 709 C C . GLU A 1 90 ? -9.711 -1.980 9.283 1.00 87.31 90 GLU A C 1
ATOM 711 O O . GLU A 1 90 ? -9.636 -2.000 8.055 1.00 87.31 90 GLU A O 1
ATOM 716 N N . SER A 1 91 ? -10.715 -2.551 9.950 1.00 87.75 91 SER A N 1
ATOM 717 C CA . SER A 1 91 ? -11.791 -3.274 9.284 1.00 87.75 91 SER A CA 1
ATOM 718 C C . SER A 1 91 ? -12.519 -2.457 8.244 1.00 87.75 91 SER A C 1
ATOM 720 O O . SER A 1 91 ? -12.727 -2.916 7.125 1.00 87.75 91 SER A O 1
ATOM 722 N N . TYR A 1 92 ? -12.964 -1.270 8.644 1.00 87.62 92 TYR A N 1
ATOM 723 C CA . TYR A 1 92 ? -13.778 -0.424 7.798 1.00 87.62 92 TYR A CA 1
ATOM 724 C C . TYR A 1 92 ? -13.016 -0.008 6.536 1.00 87.62 92 TYR A C 1
ATOM 726 O O . TYR A 1 92 ? -13.598 0.077 5.454 1.00 87.62 92 TYR A O 1
ATOM 734 N N . VAL A 1 93 ? -11.708 0.225 6.668 1.00 90.25 93 VAL A N 1
ATOM 735 C CA . VAL A 1 93 ? -10.837 0.546 5.536 1.00 90.25 93 VAL A CA 1
ATOM 736 C C . VAL A 1 93 ? -10.617 -0.676 4.641 1.00 90.25 93 VAL A C 1
ATOM 738 O O . VAL A 1 93 ? -10.756 -0.558 3.430 1.00 90.25 93 VAL A O 1
ATOM 741 N N . GLU A 1 94 ? -10.329 -1.851 5.204 1.00 85.56 94 GLU A N 1
ATOM 742 C CA . GLU A 1 94 ? -10.114 -3.089 4.436 1.00 85.56 94 GLU A CA 1
ATOM 743 C C . GLU A 1 94 ? -11.343 -3.525 3.629 1.00 85.56 94 GLU A C 1
ATOM 745 O O . GLU A 1 94 ? -11.216 -3.970 2.486 1.00 85.56 94 GLU A O 1
ATOM 750 N N . ASP A 1 95 ? -12.536 -3.376 4.208 1.00 87.06 95 ASP A N 1
ATOM 751 C CA . ASP A 1 95 ? -13.792 -3.787 3.579 1.00 87.06 95 ASP A CA 1
ATOM 752 C C . ASP A 1 95 ? -14.249 -2.793 2.489 1.00 87.06 95 ASP A C 1
ATOM 754 O O . ASP A 1 95 ? -15.157 -3.087 1.702 1.00 87.06 95 ASP A O 1
ATOM 758 N N . ASN A 1 96 ? -13.614 -1.617 2.396 1.00 88.62 96 ASN A N 1
ATOM 759 C CA . ASN A 1 96 ? -13.995 -0.553 1.479 1.00 88.62 96 ASN A CA 1
ATOM 760 C C . ASN A 1 96 ? -12.945 -0.312 0.388 1.00 88.62 96 ASN A C 1
ATOM 762 O O . ASN A 1 96 ? -11.961 0.387 0.587 1.00 88.62 96 ASN A O 1
ATOM 766 N N . LYS A 1 97 ? -13.224 -0.768 -0.839 1.00 86.38 97 LYS A N 1
ATOM 767 C CA . LYS A 1 97 ? -12.331 -0.582 -2.004 1.00 86.38 97 LYS A CA 1
ATOM 768 C C . LYS A 1 97 ? -11.956 0.879 -2.293 1.00 86.38 97 LYS A C 1
ATOM 770 O O . LYS A 1 97 ? -10.889 1.134 -2.843 1.00 86.38 97 LYS A O 1
ATOM 775 N N . LYS A 1 98 ? -12.822 1.827 -1.916 1.00 90.75 98 LYS A N 1
ATOM 776 C CA . LYS A 1 98 ? -12.637 3.270 -2.127 1.00 90.75 98 LYS A CA 1
ATOM 777 C C . LYS A 1 98 ? -11.778 3.931 -1.055 1.00 90.75 98 LYS A C 1
ATOM 779 O O . LYS A 1 98 ? -11.527 5.132 -1.149 1.00 90.75 98 LYS A O 1
ATOM 784 N N . ILE A 1 99 ? -11.368 3.199 -0.021 1.00 92.38 99 ILE A N 1
ATOM 785 C CA . ILE A 1 99 ? -10.551 3.716 1.071 1.00 92.38 99 ILE A CA 1
ATOM 786 C C . ILE A 1 99 ? -9.325 2.827 1.209 1.00 92.38 99 ILE A C 1
ATOM 788 O O . ILE A 1 99 ? -9.440 1.611 1.277 1.00 92.38 99 ILE A O 1
ATOM 792 N N . LYS A 1 100 ? -8.136 3.423 1.256 1.00 92.12 100 LYS A N 1
ATOM 793 C CA . LYS A 1 100 ? -6.909 2.666 1.509 1.00 92.12 100 LYS A CA 1
ATOM 794 C C . LYS A 1 100 ? -5.993 3.383 2.480 1.00 92.12 100 LYS A C 1
ATOM 796 O O . LYS A 1 100 ? -5.917 4.612 2.489 1.00 92.12 100 LYS A O 1
ATOM 801 N N . TRP A 1 101 ? -5.285 2.595 3.278 1.00 93.56 101 TRP A N 1
ATOM 802 C CA . TRP A 1 101 ? -4.250 3.081 4.180 1.00 93.56 101 TRP A CA 1
ATOM 803 C C . TRP A 1 101 ? -3.062 3.668 3.416 1.00 93.56 101 TRP A C 1
ATOM 805 O O . TRP A 1 101 ? -2.692 3.193 2.341 1.00 93.56 101 TRP A O 1
ATOM 815 N N . CYS A 1 102 ? -2.456 4.707 3.987 1.00 94.19 102 CYS A N 1
ATOM 816 C CA . CYS A 1 102 ? -1.198 5.253 3.501 1.00 94.19 102 CYS A CA 1
ATOM 817 C C . CYS A 1 102 ? -0.053 4.250 3.748 1.00 94.19 102 CYS A C 1
ATOM 819 O O . CYS A 1 102 ? 0.196 3.900 4.900 1.00 94.19 102 CYS A O 1
ATOM 821 N N . PRO A 1 103 ? 0.716 3.838 2.724 1.00 94.44 103 PRO A N 1
ATOM 822 C CA . PRO A 1 103 ? 1.763 2.821 2.856 1.00 94.44 103 PRO A CA 1
ATOM 823 C C . PRO A 1 103 ? 3.070 3.363 3.467 1.00 94.44 103 PRO A C 1
ATOM 825 O O . PRO A 1 103 ? 4.146 2.818 3.227 1.00 94.44 103 PRO A O 1
ATOM 828 N N . SER A 1 104 ? 3.023 4.474 4.210 1.00 93.56 104 SER A N 1
ATOM 829 C CA . SER A 1 104 ? 4.234 5.100 4.743 1.00 93.56 104 SER A CA 1
ATOM 830 C C . SER A 1 104 ? 4.930 4.208 5.765 1.00 93.56 104 SER A C 1
ATOM 832 O O . SER A 1 104 ? 4.290 3.479 6.520 1.00 93.56 104 SER A O 1
ATOM 834 N N . VAL A 1 105 ? 6.258 4.308 5.819 1.00 91.06 105 VAL A N 1
ATOM 835 C CA . VAL A 1 105 ? 7.080 3.607 6.807 1.00 91.06 105 VAL A CA 1
ATOM 836 C C . VAL A 1 105 ? 7.912 4.646 7.565 1.00 91.06 105 VAL A C 1
ATOM 838 O O . VAL A 1 105 ? 8.780 5.269 6.950 1.00 91.06 105 VAL A O 1
ATOM 841 N N . PRO A 1 106 ? 7.672 4.858 8.876 1.00 91.00 106 PRO A N 1
ATOM 842 C CA . PRO A 1 106 ? 6.596 4.282 9.698 1.00 91.00 106 PRO A CA 1
ATOM 843 C C . PRO A 1 106 ? 5.184 4.731 9.260 1.00 91.00 106 PRO A C 1
ATOM 845 O O . PRO A 1 106 ? 5.016 5.756 8.590 1.00 91.00 106 PRO A O 1
ATOM 848 N N . HIS A 1 107 ? 4.161 3.949 9.621 1.00 89.00 107 HIS A N 1
ATOM 849 C CA . HIS A 1 107 ? 2.774 4.214 9.223 1.00 89.00 107 HIS A CA 1
ATOM 850 C C . HIS A 1 107 ? 2.268 5.521 9.841 1.00 89.00 107 HIS A C 1
ATOM 852 O O . HIS A 1 107 ? 2.332 5.704 11.054 1.00 89.00 107 HIS A O 1
ATOM 858 N N . CYS A 1 108 ? 1.763 6.436 9.011 1.00 92.31 108 CYS A N 1
ATOM 859 C CA . CYS A 1 108 ? 1.341 7.765 9.457 1.00 92.31 108 CYS A CA 1
ATOM 860 C C . CYS A 1 108 ? -0.070 7.794 10.061 1.00 92.31 108 CYS A C 1
ATOM 862 O O . CYS A 1 108 ? -0.480 8.826 10.579 1.00 92.31 108 CYS A O 1
ATOM 864 N N . GLY A 1 109 ? -0.818 6.687 9.984 1.00 89.38 109 GLY A N 1
ATOM 865 C CA . GLY A 1 109 ? -2.175 6.578 10.533 1.00 89.38 109 GLY A CA 1
ATOM 866 C C . GLY A 1 109 ? -3.274 7.166 9.644 1.00 89.38 109 GLY A C 1
ATOM 867 O O . GLY A 1 109 ? -4.436 7.138 10.031 1.00 89.38 109 GLY A O 1
ATOM 868 N N . ASN A 1 110 ? -2.940 7.674 8.455 1.00 93.19 110 ASN A N 1
ATOM 869 C CA . ASN A 1 110 ? -3.915 8.275 7.547 1.00 93.19 110 ASN A CA 1
ATOM 870 C C . ASN A 1 110 ? -4.477 7.250 6.553 1.00 93.19 110 ASN A C 1
ATOM 872 O O . ASN A 1 110 ? -3.727 6.470 5.962 1.00 93.19 110 ASN A O 1
ATOM 876 N N . ALA A 1 111 ? -5.782 7.327 6.299 1.00 93.31 111 ALA A N 1
ATOM 877 C CA . ALA A 1 111 ? -6.457 6.622 5.213 1.00 93.31 111 ALA A CA 1
ATOM 878 C C . ALA A 1 111 ? -6.949 7.621 4.156 1.00 93.31 111 ALA A C 1
ATOM 880 O O . ALA A 1 111 ? -7.433 8.704 4.485 1.00 93.31 111 ALA A O 1
ATOM 881 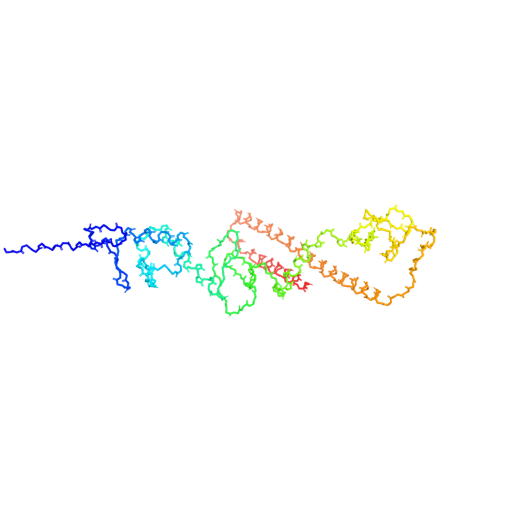N N . ILE A 1 112 ? -6.831 7.257 2.881 1.00 92.56 112 ILE A N 1
ATOM 882 C CA . ILE A 1 112 ? -7.242 8.087 1.746 1.00 92.56 112 ILE A CA 1
ATOM 883 C C . ILE A 1 112 ? -8.509 7.497 1.146 1.00 92.56 112 ILE A C 1
ATOM 885 O O . ILE A 1 112 ? -8.535 6.317 0.797 1.00 92.56 112 ILE A O 1
ATOM 889 N N . ARG A 1 113 ? -9.542 8.331 0.996 1.00 92.06 113 ARG A N 1
ATOM 890 C CA . ARG A 1 113 ? -10.770 7.996 0.273 1.00 92.06 113 ARG A CA 1
ATOM 891 C C . ARG A 1 113 ? -10.726 8.581 -1.134 1.00 92.06 113 ARG A C 1
ATOM 893 O O . ARG A 1 113 ? -10.429 9.762 -1.295 1.00 92.06 113 ARG A O 1
ATOM 900 N N . LYS A 1 114 ? -11.085 7.779 -2.133 1.00 88.19 114 LYS A N 1
ATOM 901 C CA . LYS A 1 114 ? -11.155 8.193 -3.534 1.00 88.19 114 LYS A CA 1
ATOM 902 C C . LYS A 1 114 ? -12.381 7.591 -4.217 1.00 88.19 114 LYS A C 1
ATOM 904 O O . LYS A 1 114 ? -12.759 6.461 -3.9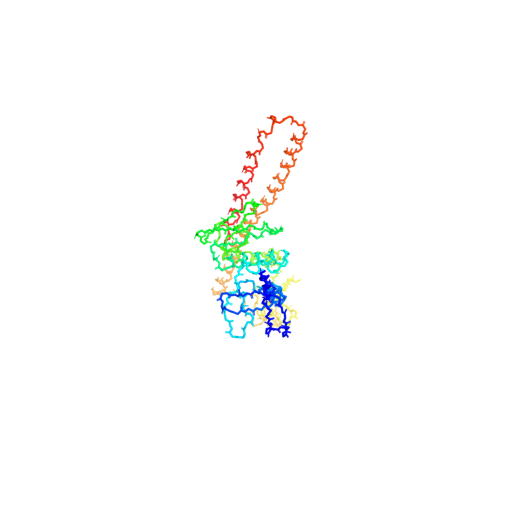29 1.00 88.19 114 LYS A O 1
ATOM 909 N N . GLU A 1 115 ? -13.035 8.365 -5.082 1.00 84.06 115 GLU A N 1
ATOM 910 C CA . GLU A 1 115 ? -14.240 7.900 -5.785 1.00 84.06 115 GLU A CA 1
ATOM 911 C C . GLU A 1 115 ? -13.911 7.075 -7.038 1.00 84.06 115 GLU A C 1
ATOM 913 O O . GLU A 1 115 ? -14.637 6.122 -7.322 1.00 84.06 115 GLU A O 1
ATOM 918 N N . ASP A 1 116 ? -12.791 7.389 -7.701 1.00 76.81 116 ASP A N 1
ATOM 919 C CA . ASP A 1 116 ? -12.272 6.702 -8.890 1.00 76.81 116 ASP A CA 1
ATOM 920 C C . ASP A 1 116 ? -11.137 5.724 -8.542 1.00 76.81 116 ASP A C 1
ATOM 922 O O . ASP A 1 116 ? -10.225 6.068 -7.782 1.00 76.81 116 ASP A O 1
ATOM 926 N N . ASP A 1 117 ? -11.123 4.537 -9.152 1.00 63.16 117 ASP A N 1
ATOM 927 C CA . ASP A 1 117 ? -10.174 3.461 -8.806 1.00 63.16 117 ASP A CA 1
ATOM 928 C C . ASP A 1 117 ? -8.715 3.755 -9.225 1.00 63.16 117 ASP A C 1
ATOM 930 O O . ASP A 1 117 ? -7.778 3.362 -8.527 1.00 63.16 117 ASP A O 1
ATOM 934 N N . ASP A 1 118 ? -8.486 4.528 -10.294 1.00 66.06 118 ASP A N 1
ATOM 935 C CA . ASP A 1 118 ? -7.158 4.629 -10.919 1.00 66.06 118 ASP A CA 1
ATOM 936 C C . ASP A 1 118 ? -6.483 5.987 -10.715 1.00 66.06 118 ASP A C 1
ATOM 938 O O . ASP A 1 118 ? -7.072 7.043 -10.958 1.00 66.06 118 ASP A O 1
ATOM 942 N N . GLY A 1 119 ? -5.239 5.988 -10.229 1.00 78.62 119 GLY A N 1
ATOM 943 C CA . GLY A 1 119 ? -4.401 7.189 -10.189 1.00 78.62 119 GLY A CA 1
ATOM 944 C C . GLY A 1 119 ? -3.466 7.306 -8.988 1.00 78.62 119 GLY A C 1
ATOM 945 O O . GLY A 1 119 ? -3.525 6.535 -8.027 1.00 78.62 119 GLY A O 1
ATOM 946 N N . GLU A 1 120 ? -2.593 8.306 -9.068 1.00 87.06 120 GLU A N 1
ATOM 947 C CA . GLU A 1 120 ? -1.676 8.696 -7.996 1.00 87.06 120 GLU A CA 1
ATOM 948 C C . GLU A 1 120 ? -2.404 9.545 -6.953 1.00 87.06 120 GLU A C 1
ATOM 950 O O . GLU A 1 120 ? -3.226 10.399 -7.292 1.00 87.06 120 GLU A O 1
ATOM 955 N N . VAL A 1 121 ? -2.075 9.324 -5.685 1.00 92.06 121 VAL A N 1
ATOM 956 C CA . VAL A 1 121 ? -2.578 10.109 -4.556 1.00 92.06 121 VAL A CA 1
ATOM 957 C C . VAL A 1 121 ? -1.415 10.612 -3.717 1.00 92.06 121 VAL A C 1
ATOM 959 O O . VAL A 1 121 ? -0.345 10.003 -3.682 1.00 92.06 121 VAL A O 1
ATOM 962 N N . GLU A 1 122 ? -1.638 11.726 -3.030 1.00 92.31 122 GLU A N 1
ATOM 963 C CA . GLU A 1 122 ? -0.702 12.286 -2.063 1.00 92.31 122 GLU A CA 1
ATOM 964 C C . GLU A 1 122 ? -1.354 12.283 -0.683 1.00 92.31 122 GLU A C 1
ATOM 966 O O . GLU A 1 122 ? -2.436 12.838 -0.489 1.00 92.31 122 GLU A O 1
ATOM 971 N N . CYS A 1 123 ? -0.705 11.626 0.274 1.00 94.12 123 CYS A N 1
ATOM 972 C CA . CYS A 1 123 ? -1.114 11.675 1.668 1.00 94.12 123 CYS A CA 1
ATOM 973 C C . CYS A 1 123 ? -0.725 13.023 2.287 1.00 94.12 123 CYS A C 1
ATOM 975 O O . CYS A 1 123 ? 0.285 13.614 1.916 1.00 94.12 123 CYS A O 1
ATOM 977 N N . SER A 1 124 ? -1.444 13.464 3.319 1.00 92.38 124 SER A N 1
ATOM 978 C CA . SER A 1 124 ? -1.076 14.643 4.119 1.00 92.38 124 SER A CA 1
ATOM 979 C C . SER A 1 124 ? 0.292 14.521 4.806 1.00 92.38 124 SER A C 1
ATOM 981 O O . SER A 1 124 ? 0.876 15.533 5.181 1.00 92.38 124 SER A O 1
ATOM 983 N N . CYS A 1 125 ? 0.845 13.307 4.932 1.00 91.69 125 CYS A N 1
ATOM 984 C CA . CYS A 1 125 ? 2.228 13.098 5.372 1.00 91.69 125 CYS A CA 1
ATOM 98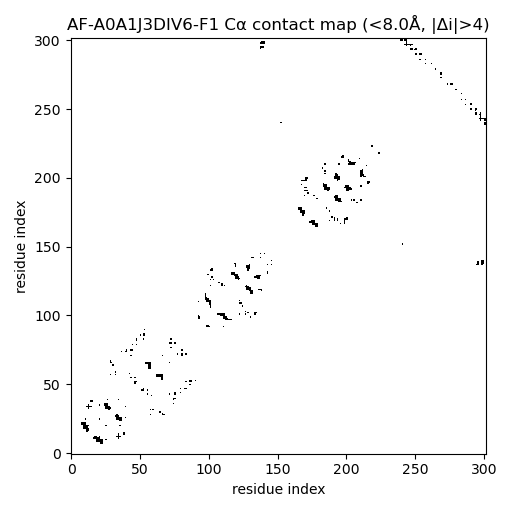5 C C . CYS A 1 125 ? 3.275 13.363 4.267 1.00 91.69 125 CYS A C 1
ATOM 987 O O . CYS A 1 125 ? 4.464 13.163 4.499 1.00 91.69 125 CYS A O 1
ATOM 989 N N . GLY A 1 126 ? 2.847 13.754 3.062 1.00 88.38 126 GLY A N 1
ATOM 990 C CA . GLY A 1 126 ? 3.693 14.044 1.901 1.00 88.38 126 GLY A CA 1
ATOM 991 C C . GLY A 1 126 ? 4.084 12.825 1.058 1.00 88.38 126 GLY A C 1
ATOM 992 O O . GLY A 1 126 ? 4.803 12.972 0.071 1.00 88.38 126 GLY A O 1
ATOM 993 N N . LEU A 1 127 ? 3.639 11.613 1.418 1.00 91.12 127 LEU A N 1
ATOM 994 C CA . LEU A 1 127 ? 3.920 10.414 0.625 1.00 91.12 127 LEU A CA 1
ATOM 995 C C . LEU A 1 127 ? 3.008 10.355 -0.604 1.00 91.12 127 LEU A C 1
ATOM 997 O O . LEU A 1 127 ? 1.784 10.345 -0.468 1.00 91.12 127 LEU A O 1
ATOM 1001 N N . GLN A 1 128 ? 3.614 10.245 -1.785 1.00 91.62 128 GLN A N 1
ATOM 1002 C CA . GLN A 1 128 ? 2.915 10.020 -3.049 1.00 91.62 128 GLN A CA 1
ATOM 1003 C C . GLN A 1 128 ? 3.018 8.557 -3.478 1.00 91.62 128 GLN A C 1
ATOM 1005 O O . GLN A 1 128 ? 4.119 8.019 -3.607 1.00 91.62 128 GLN A O 1
ATOM 1010 N N . PHE A 1 129 ? 1.885 7.924 -3.756 1.00 93.62 129 PHE A N 1
ATOM 1011 C CA . PHE A 1 129 ? 1.823 6.505 -4.104 1.00 93.62 129 PHE A CA 1
ATOM 1012 C C . PHE A 1 129 ? 0.662 6.207 -5.060 1.00 93.62 129 PHE A C 1
ATOM 1014 O O . PHE A 1 129 ? -0.244 7.023 -5.252 1.00 93.62 129 PHE A O 1
ATOM 1021 N N . CYS A 1 130 ? 0.688 5.028 -5.679 1.00 93.50 130 CYS A N 1
ATOM 1022 C CA . CYS A 1 130 ? -0.407 4.568 -6.525 1.00 93.50 130 CYS A CA 1
ATOM 1023 C C . CYS A 1 130 ? -1.559 4.028 -5.670 1.00 93.50 130 CYS A C 1
ATOM 1025 O O . CYS A 1 130 ? -1.378 3.080 -4.906 1.00 93.50 130 CYS A O 1
ATOM 1027 N N . PHE A 1 131 ? -2.770 4.565 -5.843 1.00 92.38 131 PHE A N 1
ATOM 1028 C CA . PHE A 1 131 ? -3.945 4.091 -5.105 1.00 92.38 131 PHE A CA 1
ATOM 1029 C C . PHE A 1 131 ? -4.312 2.636 -5.453 1.00 92.38 131 PHE A C 1
ATOM 1031 O O . PHE A 1 131 ? -4.762 1.870 -4.600 1.00 92.38 131 PHE A O 1
ATOM 1038 N N . GLY A 1 132 ? -4.067 2.213 -6.696 1.00 89.94 132 GLY A N 1
ATOM 1039 C CA . GLY A 1 132 ? -4.362 0.859 -7.164 1.00 89.94 132 GLY A CA 1
ATOM 1040 C C . GLY A 1 132 ? -3.508 -0.205 -6.471 1.00 89.94 132 GLY A C 1
ATOM 1041 O O . GLY A 1 132 ? -4.049 -1.105 -5.826 1.00 89.94 132 GLY A O 1
ATOM 1042 N N . CYS A 1 133 ? -2.180 -0.090 -6.573 1.00 91.31 133 CYS A N 1
ATOM 1043 C CA . CYS A 1 133 ? -1.241 -1.111 -6.090 1.00 91.31 133 CYS A CA 1
ATOM 1044 C C . CYS A 1 133 ? -0.586 -0.810 -4.732 1.00 91.31 133 CYS A C 1
ATOM 1046 O O . CYS A 1 133 ? 0.125 -1.671 -4.224 1.00 91.31 133 CYS A O 1
ATOM 1048 N N . LEU A 1 134 ? -0.796 0.381 -4.157 1.00 91.94 134 LEU A N 1
ATOM 1049 C CA . LEU A 1 134 ? -0.131 0.875 -2.936 1.00 91.94 134 LEU A CA 1
ATOM 1050 C C . LEU A 1 134 ? 1.402 0.973 -3.024 1.00 91.94 134 LEU A C 1
ATOM 1052 O O . LEU A 1 134 ? 2.067 1.217 -2.020 1.00 91.94 134 LEU A O 1
ATOM 1056 N N . GLY A 1 135 ? 1.962 0.807 -4.222 1.00 91.75 135 GLY A N 1
ATOM 1057 C CA . GLY A 1 135 ? 3.382 0.972 -4.502 1.00 91.75 135 GLY A CA 1
ATOM 1058 C C . GLY A 1 135 ? 3.745 2.394 -4.918 1.00 91.75 135 GLY A C 1
ATOM 1059 O O . GLY A 1 135 ? 2.949 3.333 -4.821 1.00 91.75 135 GLY A O 1
ATOM 1060 N N . GLU A 1 136 ? 4.966 2.542 -5.424 1.00 91.38 136 GLU A N 1
ATOM 1061 C CA . GLU A 1 136 ? 5.468 3.816 -5.930 1.00 91.38 136 GLU A CA 1
ATOM 1062 C C . GLU A 1 136 ? 4.572 4.398 -7.031 1.00 91.38 136 GLU A C 1
ATOM 1064 O O . GLU A 1 136 ? 3.917 3.690 -7.796 1.00 91.38 136 GLU A O 1
ATOM 1069 N N . SER A 1 137 ? 4.554 5.726 -7.101 1.00 92.62 137 SER A N 1
ATOM 1070 C CA . SER A 1 137 ? 3.837 6.470 -8.135 1.00 92.62 137 SER A CA 1
ATOM 1071 C C . SER A 1 137 ? 4.402 6.145 -9.521 1.00 92.62 137 SER A C 1
ATOM 1073 O O . SER A 1 137 ? 5.569 6.438 -9.796 1.00 92.62 137 SER A O 1
ATOM 1075 N N . HIS A 1 138 ? 3.573 5.546 -10.376 1.00 92.12 138 HIS A N 1
ATOM 1076 C CA . HIS A 1 138 ? 3.982 4.990 -11.667 1.00 92.12 138 HIS A CA 1
ATOM 1077 C C . HIS A 1 138 ? 3.161 5.500 -12.862 1.00 92.12 138 HIS A C 1
ATOM 1079 O O . HIS A 1 138 ? 3.160 4.869 -13.913 1.00 92.12 138 HIS A O 1
ATOM 1085 N N . SER A 1 139 ? 2.464 6.634 -12.742 1.00 89.94 139 SER A N 1
ATOM 1086 C CA . SER A 1 139 ? 1.815 7.278 -13.891 1.00 89.94 139 SER A CA 1
ATOM 1087 C C . SER A 1 139 ? 2.871 7.710 -14.921 1.00 89.94 139 SER A C 1
ATOM 1089 O O . SER A 1 139 ? 3.916 8.232 -14.515 1.00 89.94 139 SER A O 1
ATOM 1091 N N . PRO A 1 140 ? 2.638 7.525 -16.236 1.00 90.38 140 PRO A N 1
ATOM 1092 C CA . PRO A 1 140 ? 1.387 7.107 -16.886 1.00 90.38 140 PRO A CA 1
ATOM 1093 C C . PRO A 1 140 ? 1.167 5.588 -17.010 1.00 90.38 140 PRO A C 1
ATOM 1095 O O . PRO A 1 140 ? 0.119 5.173 -17.503 1.00 90.38 140 PRO A O 1
ATOM 1098 N N . CYS A 1 141 ? 2.113 4.744 -16.595 1.00 89.75 141 CYS A N 1
ATOM 1099 C CA . CYS A 1 141 ? 1.959 3.294 -16.694 1.00 89.75 141 CYS A CA 1
ATOM 1100 C C . CYS A 1 141 ? 0.819 2.756 -15.825 1.00 89.75 141 CYS A C 1
ATOM 1102 O O . CYS A 1 141 ? 0.615 3.161 -14.676 1.00 89.75 141 CYS A O 1
ATOM 1104 N N . SER A 1 142 ? 0.135 1.738 -16.350 1.00 90.75 142 SER A N 1
ATOM 1105 C CA . SER A 1 142 ? -0.767 0.910 -15.548 1.00 90.75 142 SER A CA 1
ATOM 1106 C C . SER A 1 142 ? 0.013 0.108 -14.498 1.00 90.75 142 SER A C 1
ATOM 1108 O O . SER A 1 142 ? 1.185 -0.222 -14.696 1.00 90.75 142 SER A O 1
ATOM 1110 N N . CYS A 1 143 ? -0.655 -0.286 -13.408 1.00 92.00 143 CYS A N 1
ATOM 1111 C CA . CYS A 1 143 ? -0.055 -1.136 -12.369 1.00 92.00 143 CYS A CA 1
ATOM 1112 C C . CYS A 1 143 ? 0.536 -2.435 -12.945 1.00 92.00 143 CYS A C 1
ATOM 1114 O O . CYS A 1 143 ? 1.575 -2.903 -12.482 1.00 92.00 143 CYS A O 1
ATOM 1116 N N . LEU A 1 144 ? -0.121 -3.022 -13.955 1.00 92.00 144 LEU A N 1
ATOM 1117 C CA . LEU A 1 144 ? 0.335 -4.258 -14.590 1.00 92.00 144 LEU A CA 1
ATOM 1118 C C . LEU A 1 144 ? 1.633 -4.042 -15.374 1.00 92.00 144 LEU A C 1
ATOM 1120 O O . LEU A 1 144 ? 2.578 -4.806 -15.192 1.00 92.00 144 LEU A O 1
ATOM 1124 N N . MET A 1 145 ? 1.687 -3.003 -16.214 1.00 90.75 145 MET A N 1
ATOM 1125 C CA . MET A 1 145 ? 2.898 -2.666 -16.971 1.00 90.75 145 MET A CA 1
ATOM 1126 C C . MET A 1 145 ? 4.059 -2.363 -16.030 1.00 90.75 145 MET A C 1
ATOM 1128 O O . MET A 1 145 ? 5.139 -2.921 -16.202 1.00 90.75 145 MET A O 1
ATOM 1132 N N . TRP A 1 146 ? 3.806 -1.556 -14.994 1.00 93.31 146 TRP A N 1
ATOM 1133 C CA . TRP A 1 146 ? 4.810 -1.228 -13.988 1.00 93.31 146 TRP A CA 1
ATOM 1134 C C . TRP A 1 146 ? 5.362 -2.484 -13.315 1.00 93.31 146 TRP A C 1
ATOM 1136 O O . TRP A 1 146 ? 6.570 -2.689 -13.296 1.00 93.31 146 TRP A O 1
ATOM 1146 N N . LYS A 1 147 ? 4.484 -3.384 -12.854 1.00 92.62 147 LYS A N 1
ATOM 1147 C CA . LYS A 1 147 ? 4.891 -4.648 -12.231 1.00 92.62 147 LYS A CA 1
ATOM 1148 C C . LYS A 1 147 ? 5.776 -5.488 -13.157 1.00 92.62 147 LYS A C 1
ATOM 1150 O O . LYS A 1 147 ? 6.838 -5.928 -12.729 1.00 92.62 147 LYS A O 1
ATOM 1155 N N . LEU A 1 148 ? 5.357 -5.702 -14.407 1.00 91.25 148 LEU A N 1
ATOM 1156 C CA . LEU A 1 148 ? 6.119 -6.501 -15.375 1.00 91.25 148 LEU A CA 1
ATOM 1157 C C . LEU A 1 148 ? 7.481 -5.871 -15.689 1.00 91.25 148 LEU A C 1
ATOM 1159 O O . LEU A 1 148 ? 8.490 -6.573 -15.737 1.00 91.25 148 LEU A O 1
ATOM 1163 N N . TRP A 1 149 ? 7.519 -4.549 -15.860 1.00 90.12 149 TRP A N 1
ATOM 1164 C CA . TRP A 1 149 ? 8.748 -3.808 -16.114 1.00 90.12 149 TRP A CA 1
ATOM 1165 C C . TRP A 1 149 ? 9.717 -3.864 -14.936 1.00 90.12 149 TRP A C 1
ATOM 1167 O O . TRP A 1 149 ? 10.893 -4.170 -15.127 1.00 90.12 149 TRP A O 1
ATOM 1177 N N . SER A 1 150 ? 9.232 -3.622 -13.714 1.00 90.38 150 SER A N 1
ATOM 1178 C CA . SER A 1 150 ? 10.040 -3.707 -12.497 1.00 90.38 150 SER A CA 1
ATOM 1179 C C . SER A 1 150 ? 10.616 -5.107 -12.297 1.00 90.38 150 SER A C 1
ATOM 1181 O O . SER A 1 150 ? 11.800 -5.226 -11.991 1.00 90.38 150 SER A O 1
ATOM 1183 N N . THR A 1 151 ? 9.819 -6.161 -12.519 1.00 89.00 151 THR A N 1
ATOM 1184 C CA . THR A 1 151 ? 10.304 -7.549 -12.475 1.00 89.00 151 THR A CA 1
ATOM 1185 C C . THR A 1 151 ? 11.410 -7.775 -13.503 1.00 89.00 151 THR A C 1
ATOM 1187 O O . THR A 1 151 ? 12.492 -8.223 -13.134 1.00 89.00 151 THR A O 1
ATOM 1190 N N . LYS A 1 152 ? 11.200 -7.371 -14.761 1.00 85.81 152 LYS A N 1
ATOM 1191 C CA . LYS A 1 152 ? 12.206 -7.525 -15.820 1.00 85.81 152 LYS A CA 1
ATOM 1192 C C . LYS A 1 152 ? 13.507 -6.770 -15.516 1.00 85.81 152 LYS A C 1
ATOM 1194 O O . LYS A 1 152 ? 14.593 -7.312 -15.693 1.00 85.81 152 LYS A O 1
ATOM 1199 N N . CYS A 1 153 ? 13.410 -5.542 -15.005 1.00 85.06 153 CYS A N 1
ATOM 1200 C CA . CYS A 1 153 ? 14.577 -4.744 -14.620 1.00 85.06 153 CYS A CA 1
ATOM 1201 C C . CYS A 1 153 ? 15.363 -5.371 -13.457 1.00 85.06 153 CYS A C 1
ATOM 1203 O O . CYS A 1 153 ? 16.586 -5.239 -13.411 1.00 85.06 153 CYS A O 1
ATOM 1205 N N . ALA A 1 154 ? 14.673 -6.023 -12.515 1.00 82.94 154 ALA A N 1
ATOM 1206 C CA . ALA A 1 154 ? 15.299 -6.715 -11.391 1.00 82.94 154 ALA A CA 1
ATOM 1207 C C . ALA A 1 154 ? 15.992 -8.019 -11.822 1.00 82.94 154 ALA A C 1
ATOM 1209 O O . ALA A 1 154 ? 17.045 -8.354 -11.291 1.00 82.94 154 ALA A O 1
ATOM 1210 N N . GLU A 1 155 ? 15.427 -8.740 -12.791 1.00 75.44 155 GLU A N 1
ATOM 1211 C CA . GLU A 1 155 ? 15.989 -9.994 -13.309 1.00 75.44 155 GLU A CA 1
ATOM 1212 C C . GLU A 1 155 ? 17.194 -9.774 -14.241 1.00 75.44 155 GLU A C 1
ATOM 1214 O O . GLU A 1 155 ? 18.105 -10.599 -14.290 1.00 75.44 155 GLU A O 1
ATOM 1219 N N . GLU A 1 156 ? 17.231 -8.657 -14.970 1.00 64.88 156 GLU A N 1
ATOM 1220 C CA . GLU A 1 156 ? 18.255 -8.384 -15.987 1.00 64.88 156 GLU A CA 1
ATOM 1221 C C . GLU A 1 156 ? 19.433 -7.519 -15.500 1.00 64.88 156 GLU A C 1
ATOM 1223 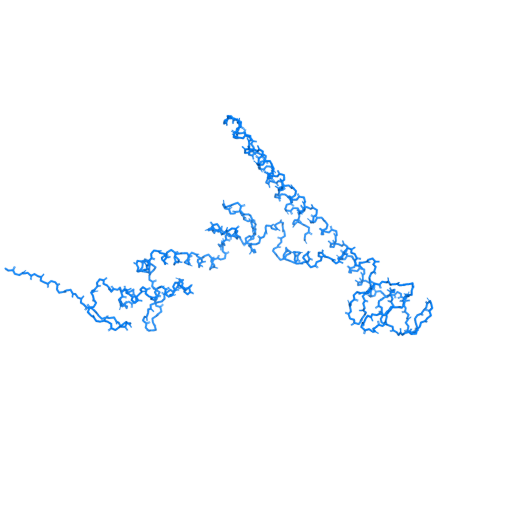O O . GLU A 1 156 ? 20.302 -7.153 -16.299 1.00 64.88 156 GLU A O 1
ATOM 1228 N N . SER A 1 157 ? 19.518 -7.203 -14.200 1.00 52.78 157 SER A N 1
ATOM 1229 C CA . SER A 1 157 ? 20.526 -6.273 -13.664 1.00 52.78 157 SER A CA 1
ATOM 1230 C C . SER A 1 157 ? 21.985 -6.757 -13.738 1.00 52.78 157 SER A C 1
ATOM 1232 O O . SER A 1 157 ? 22.874 -5.978 -13.403 1.00 52.78 157 SER A O 1
ATOM 1234 N N . GLU A 1 158 ? 22.265 -7.976 -14.224 1.00 49.25 158 GLU A N 1
ATOM 1235 C CA . GLU A 1 158 ? 23.638 -8.504 -14.370 1.00 49.25 158 GLU A CA 1
ATOM 1236 C C . GLU A 1 158 ? 23.937 -9.275 -15.683 1.00 49.25 158 GLU A C 1
ATOM 1238 O O . GLU A 1 158 ? 25.073 -9.696 -15.905 1.00 49.25 158 GLU A O 1
ATOM 1243 N N . THR A 1 159 ? 22.985 -9.438 -16.609 1.00 47.81 159 THR A N 1
ATOM 1244 C CA . THR A 1 159 ? 23.103 -10.438 -17.702 1.00 47.81 159 THR A CA 1
ATOM 1245 C C . THR A 1 159 ? 23.166 -9.878 -19.125 1.00 47.81 159 THR A C 1
ATOM 1247 O O . THR A 1 159 ? 23.756 -10.515 -19.997 1.00 47.81 159 THR A O 1
ATOM 1250 N N . VAL A 1 160 ? 22.618 -8.695 -19.405 1.00 50.81 160 VAL A N 1
ATOM 1251 C CA . VAL A 1 160 ? 22.313 -8.323 -20.805 1.00 50.81 160 VAL A CA 1
ATOM 1252 C C . VAL A 1 160 ? 23.465 -7.629 -21.549 1.00 50.81 160 VAL A C 1
ATOM 1254 O O . VAL A 1 160 ? 23.552 -7.730 -22.771 1.00 50.81 160 VAL A O 1
ATOM 1257 N N . THR A 1 161 ? 24.408 -6.977 -20.863 1.00 44.12 161 THR A N 1
ATOM 1258 C CA . THR A 1 161 ? 25.415 -6.144 -21.560 1.00 44.12 161 THR A CA 1
ATOM 1259 C C . THR A 1 161 ? 26.751 -6.850 -21.833 1.00 44.12 161 THR A C 1
ATOM 1261 O O . THR A 1 161 ? 27.498 -6.400 -22.696 1.00 44.12 161 THR A O 1
ATOM 1264 N N . TRP A 1 162 ? 27.067 -7.964 -21.156 1.00 44.59 162 TRP A N 1
ATOM 1265 C CA . TRP A 1 162 ? 28.353 -8.670 -21.337 1.00 44.59 162 TRP A CA 1
ATOM 1266 C C . TRP A 1 162 ? 28.240 -10.029 -22.053 1.00 44.59 162 TRP A C 1
ATOM 1268 O O . TRP A 1 162 ? 29.194 -10.451 -22.710 1.00 44.59 162 TRP A O 1
ATOM 1278 N N . MET A 1 163 ? 27.086 -10.709 -21.974 1.00 38.97 163 MET A N 1
ATOM 1279 C CA . MET A 1 163 ? 26.933 -12.075 -22.500 1.00 38.97 163 MET A CA 1
ATOM 1280 C C . MET A 1 163 ? 26.803 -12.141 -24.028 1.00 38.97 163 MET A C 1
ATOM 1282 O O . MET A 1 163 ? 27.192 -13.136 -24.638 1.00 38.97 163 MET A O 1
ATOM 1286 N N . THR A 1 164 ? 26.333 -11.075 -24.673 1.00 46.03 164 THR A N 1
ATOM 1287 C CA . THR A 1 164 ? 25.980 -11.086 -26.103 1.00 46.03 164 THR A CA 1
ATOM 1288 C C . THR A 1 164 ? 27.190 -11.033 -27.044 1.00 46.03 164 THR A C 1
ATOM 1290 O O . THR A 1 164 ? 27.049 -11.304 -28.232 1.00 46.03 164 THR A O 1
ATOM 1293 N N . ALA A 1 165 ? 28.387 -10.702 -26.545 1.00 46.88 165 ALA A N 1
ATOM 1294 C CA . ALA A 1 165 ? 29.573 -10.545 -27.392 1.00 46.88 165 ALA A CA 1
ATOM 1295 C C . ALA A 1 165 ? 30.512 -11.768 -27.410 1.00 46.88 165 ALA A C 1
ATOM 1297 O O . ALA A 1 165 ? 31.222 -11.955 -28.393 1.00 46.88 165 ALA A O 1
ATOM 1298 N N . ASN A 1 166 ? 30.535 -12.599 -26.355 1.00 51.09 166 ASN A N 1
ATOM 1299 C CA . ASN A 1 166 ? 31.581 -13.626 -26.179 1.00 51.09 166 ASN A CA 1
ATOM 1300 C C . ASN A 1 166 ? 31.091 -15.002 -25.680 1.00 51.09 166 ASN A C 1
ATOM 1302 O O . ASN A 1 166 ? 31.922 -15.861 -25.368 1.00 51.09 166 ASN A O 1
ATOM 1306 N N . THR A 1 167 ? 29.777 -15.239 -25.587 1.00 61.94 167 THR A N 1
ATOM 1307 C CA . THR A 1 167 ? 29.222 -16.476 -25.003 1.00 61.94 167 THR A CA 1
ATOM 1308 C C . THR A 1 167 ? 28.179 -17.123 -25.922 1.00 61.94 167 THR A C 1
ATOM 1310 O O . THR A 1 167 ? 27.411 -16.419 -26.571 1.00 61.94 167 THR A O 1
ATOM 1313 N N . GLN A 1 168 ? 28.170 -18.458 -26.006 1.00 66.12 168 GLN A N 1
ATOM 1314 C CA . GLN A 1 168 ? 27.216 -19.254 -26.793 1.00 66.12 168 GLN A CA 1
ATOM 1315 C C . GLN A 1 168 ? 26.513 -20.283 -25.900 1.00 66.12 168 GLN A C 1
ATOM 1317 O O . GLN A 1 168 ? 27.123 -20.828 -24.980 1.00 66.12 168 GLN A O 1
ATOM 1322 N N . LEU A 1 169 ? 25.237 -20.578 -26.159 1.00 74.69 169 LEU A N 1
ATOM 1323 C CA . LEU A 1 169 ? 24.446 -21.499 -25.332 1.00 74.69 169 LEU A CA 1
ATOM 1324 C C . LEU A 1 169 ? 24.614 -22.963 -25.763 1.00 74.69 169 LEU A C 1
ATOM 1326 O O . LEU A 1 169 ? 24.611 -23.285 -26.950 1.00 74.69 169 LEU A O 1
ATOM 1330 N N . CYS A 1 170 ? 24.709 -23.871 -24.788 1.00 76.31 170 CYS A N 1
ATOM 1331 C CA . CYS A 1 170 ? 24.721 -25.309 -25.055 1.00 76.31 170 CYS A CA 1
ATOM 1332 C C . CYS A 1 170 ? 23.338 -25.811 -25.530 1.00 76.31 170 CYS A C 1
ATOM 1334 O O . CYS A 1 170 ? 22.363 -25.632 -24.799 1.00 76.31 170 CYS A O 1
ATOM 1336 N N . PRO A 1 171 ? 23.229 -26.554 -26.648 1.00 78.50 171 PRO A N 1
ATOM 1337 C CA . PRO A 1 171 ? 21.941 -27.033 -27.170 1.00 78.50 171 PRO A CA 1
ATOM 1338 C C . PRO A 1 171 ? 21.262 -28.117 -26.322 1.00 78.50 171 PRO A C 1
ATOM 1340 O O . PRO A 1 171 ? 20.096 -28.423 -26.549 1.00 78.50 171 PRO A O 1
ATOM 1343 N N . LYS A 1 172 ? 21.977 -28.729 -25.369 1.00 76.44 172 LYS A N 1
ATOM 1344 C CA . LYS A 1 172 ? 21.434 -29.781 -24.494 1.00 76.44 172 LYS A CA 1
ATOM 1345 C C . LYS A 1 172 ? 20.973 -29.255 -23.136 1.00 76.44 172 LYS A C 1
ATOM 1347 O O . LYS A 1 172 ? 19.986 -29.743 -22.602 1.00 76.44 172 LYS A O 1
ATOM 1352 N N . CYS A 1 173 ? 21.708 -28.312 -22.546 1.00 77.88 173 CYS A N 1
ATOM 1353 C CA . CYS A 1 173 ? 21.471 -27.862 -21.169 1.00 77.88 173 CYS A CA 1
ATOM 1354 C C . CYS A 1 173 ? 21.324 -26.344 -21.012 1.00 77.88 173 CYS A C 1
ATOM 1356 O O . CYS A 1 173 ? 21.181 -25.875 -19.886 1.00 77.88 173 CYS A O 1
ATOM 1358 N N . SER A 1 174 ? 21.418 -25.584 -22.107 1.00 72.19 174 SER A N 1
ATOM 1359 C CA . SER A 1 174 ? 21.263 -24.123 -22.163 1.00 72.19 174 SER A CA 1
ATOM 1360 C C . SER A 1 174 ? 22.203 -23.319 -21.260 1.00 72.19 174 SER A C 1
ATOM 1362 O O . SER A 1 174 ? 22.005 -22.124 -21.071 1.00 72.19 174 SER A O 1
ATOM 1364 N N . LYS A 1 175 ? 23.257 -23.942 -20.718 1.00 74.25 175 LYS A N 1
ATOM 1365 C CA . LYS A 1 175 ? 24.297 -23.226 -19.972 1.00 74.25 175 LYS A CA 1
ATOM 1366 C C . LYS A 1 175 ? 25.190 -22.432 -20.938 1.00 74.25 175 LYS A C 1
ATOM 1368 O O . LYS A 1 175 ? 25.521 -22.968 -22.003 1.00 74.25 175 LYS A O 1
ATOM 1373 N N . PRO A 1 176 ? 25.598 -21.202 -20.577 1.00 70.88 176 PRO A N 1
ATOM 1374 C CA . PRO A 1 176 ? 26.502 -20.396 -21.388 1.00 70.88 176 PRO A CA 1
ATOM 1375 C C . PRO A 1 176 ? 27.902 -21.015 -21.417 1.00 70.88 176 PRO A C 1
ATOM 1377 O O . PRO A 1 176 ? 28.413 -21.504 -20.409 1.00 70.88 176 PRO A O 1
ATOM 1380 N N . VAL A 1 177 ? 28.512 -21.003 -22.596 1.00 69.00 177 VAL A N 1
ATOM 1381 C CA . VAL A 1 177 ? 29.852 -21.514 -22.875 1.00 69.00 177 VAL A CA 1
ATOM 1382 C C . VAL A 1 177 ? 30.650 -20.386 -23.515 1.00 69.00 177 VAL A C 1
ATOM 1384 O O . VAL A 1 177 ? 30.219 -19.789 -24.500 1.00 69.00 177 VAL A O 1
ATOM 1387 N N . ASN A 1 178 ? 31.816 -20.086 -22.950 1.00 70.12 178 ASN A N 1
ATOM 1388 C CA . ASN A 1 178 ? 32.708 -19.051 -23.468 1.00 70.12 178 ASN A CA 1
ATOM 1389 C C . ASN A 1 178 ? 33.631 -19.642 -24.534 1.00 70.12 178 ASN A C 1
ATOM 1391 O O . ASN A 1 178 ? 34.040 -20.800 -24.431 1.00 70.12 178 ASN A O 1
ATOM 1395 N N . ARG A 1 179 ? 34.005 -18.842 -25.535 1.00 62.78 179 ARG A N 1
ATOM 1396 C CA . ARG A 1 179 ? 34.981 -19.269 -26.542 1.00 62.78 179 ARG A CA 1
ATOM 1397 C C . ARG A 1 179 ? 36.385 -19.256 -25.944 1.00 62.78 179 ARG A C 1
ATOM 1399 O O . ARG A 1 179 ? 36.877 -18.200 -25.564 1.00 62.78 179 ARG A O 1
ATOM 1406 N N . ILE A 1 180 ? 37.033 -20.418 -25.880 1.00 55.50 180 ILE A N 1
ATOM 1407 C CA . ILE A 1 180 ? 38.384 -20.560 -25.301 1.00 55.50 180 ILE A CA 1
ATOM 1408 C C . ILE A 1 180 ? 39.455 -20.684 -26.405 1.00 55.50 180 ILE A C 1
ATOM 1410 O O . ILE A 1 180 ? 40.632 -20.439 -26.158 1.00 55.50 180 ILE A O 1
ATOM 1414 N N . SER A 1 181 ? 39.074 -21.033 -27.643 1.00 60.00 181 SER A N 1
ATOM 1415 C CA . SER A 1 181 ? 40.017 -21.225 -28.756 1.00 60.00 181 SER A CA 1
ATOM 1416 C C . SER A 1 181 ? 39.408 -20.944 -30.142 1.00 60.00 181 SER A C 1
ATOM 1418 O O . SER A 1 181 ? 38.220 -20.641 -30.287 1.00 60.00 181 SER A O 1
ATOM 1420 N N . GLY A 1 182 ? 40.245 -21.028 -31.184 1.00 58.28 182 GLY A N 1
ATOM 1421 C CA . GLY A 1 182 ? 39.869 -20.789 -32.582 1.00 58.28 182 GLY A CA 1
ATOM 1422 C C . GLY A 1 182 ? 39.028 -21.891 -33.242 1.00 58.28 182 GLY A C 1
ATOM 1423 O O . GLY A 1 182 ? 38.511 -21.658 -34.332 1.00 58.28 182 GLY A O 1
ATOM 1424 N N . CYS A 1 183 ? 38.845 -23.055 -32.605 1.00 72.38 183 CYS A N 1
ATOM 1425 C CA . CYS A 1 183 ? 38.025 -24.133 -33.162 1.00 72.38 183 CYS A CA 1
ATOM 1426 C C . CYS A 1 183 ? 36.526 -23.813 -33.039 1.00 72.38 183 CYS A C 1
ATOM 1428 O O . CYS A 1 183 ? 36.064 -23.338 -32.002 1.00 72.38 183 CYS A O 1
ATOM 1430 N N . ASN A 1 184 ? 35.758 -24.089 -34.096 1.00 70.88 184 ASN A N 1
ATOM 1431 C CA . ASN A 1 184 ? 34.306 -23.896 -34.102 1.00 70.88 184 ASN A CA 1
ATOM 1432 C C . ASN A 1 184 ? 33.538 -25.074 -33.475 1.00 70.88 184 ASN A C 1
ATOM 1434 O O . ASN A 1 184 ? 32.338 -24.945 -33.263 1.00 70.88 184 ASN A O 1
ATOM 1438 N N . LEU A 1 185 ? 34.184 -26.204 -33.169 1.00 79.62 185 LEU A N 1
ATOM 1439 C CA . LEU A 1 185 ? 33.579 -27.286 -32.392 1.00 79.62 185 LEU A CA 1
ATOM 1440 C C . LEU A 1 185 ? 33.813 -27.040 -30.901 1.00 79.62 185 LEU A C 1
ATOM 1442 O O . LEU A 1 185 ? 34.956 -27.006 -30.447 1.00 79.62 185 LEU A O 1
ATOM 1446 N N . MET A 1 186 ? 32.733 -26.903 -30.137 1.00 81.44 186 MET A N 1
ATOM 1447 C CA . MET A 1 186 ? 32.781 -26.628 -28.705 1.00 81.44 186 MET A CA 1
ATOM 1448 C C . MET A 1 186 ? 32.167 -27.756 -27.895 1.00 81.44 186 MET A C 1
ATOM 1450 O O . MET A 1 186 ? 31.206 -28.394 -28.313 1.00 81.44 186 MET A O 1
ATOM 1454 N N . THR A 1 187 ? 32.728 -27.987 -26.711 1.00 84.62 187 THR A N 1
ATOM 1455 C CA . THR A 1 187 ? 32.286 -29.036 -25.790 1.00 84.62 187 THR A CA 1
ATOM 1456 C C . THR A 1 187 ? 31.762 -28.387 -24.522 1.00 84.62 187 THR A C 1
ATOM 1458 O O . THR A 1 187 ? 32.497 -27.701 -23.814 1.00 84.62 187 THR A O 1
ATOM 1461 N N . CYS A 1 188 ? 30.484 -28.599 -24.222 1.00 83.75 188 CYS A N 1
ATOM 1462 C CA . CYS A 1 188 ? 29.910 -28.169 -22.956 1.00 83.75 188 CYS A CA 1
ATOM 1463 C C . CYS A 1 188 ? 30.365 -29.094 -21.815 1.00 83.75 188 CYS A C 1
ATOM 1465 O O . CYS A 1 188 ? 30.568 -30.289 -22.016 1.00 83.75 188 CYS A O 1
ATOM 1467 N N . ILE A 1 189 ? 30.395 -28.574 -20.585 1.00 84.62 189 ILE A N 1
ATOM 1468 C CA . ILE A 1 189 ? 30.653 -29.341 -19.350 1.00 84.62 189 ILE A CA 1
ATOM 1469 C C . ILE A 1 189 ? 29.671 -30.519 -19.187 1.00 84.62 189 ILE A C 1
ATOM 1471 O O . ILE A 1 189 ? 30.003 -31.530 -18.582 1.00 84.62 189 ILE A O 1
ATOM 1475 N N . CYS A 1 190 ? 28.466 -30.431 -19.766 1.00 84.31 190 CYS A N 1
ATOM 1476 C CA . CYS A 1 190 ? 27.504 -31.542 -19.774 1.00 84.31 190 CYS A CA 1
AT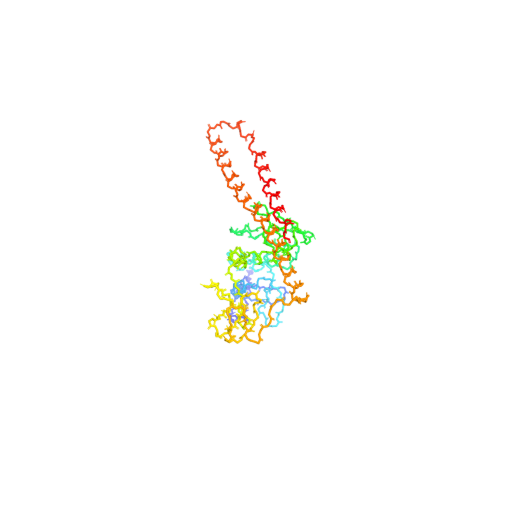OM 1477 C C . CYS A 1 190 ? 27.838 -32.678 -20.768 1.00 84.31 190 CYS A C 1
ATOM 1479 O O . CYS A 1 190 ? 27.038 -33.601 -20.923 1.00 84.31 190 CYS A O 1
ATOM 1481 N N . GLY A 1 191 ? 28.968 -32.586 -21.478 1.00 84.69 191 GLY A N 1
ATOM 1482 C CA . GLY A 1 191 ? 29.437 -33.564 -22.462 1.00 84.69 191 GLY A CA 1
ATOM 1483 C C . GLY A 1 191 ? 28.868 -33.394 -23.874 1.00 84.69 191 GLY A C 1
ATOM 1484 O O . GLY A 1 191 ? 29.233 -34.150 -24.764 1.00 84.69 191 GLY A O 1
ATOM 1485 N N . GLN A 1 192 ? 27.981 -32.421 -24.114 1.00 86.56 192 GLN A N 1
ATOM 1486 C CA . GLN A 1 192 ? 27.451 -32.160 -25.457 1.00 86.56 192 GLN A CA 1
ATOM 1487 C C . GLN A 1 192 ? 28.459 -31.382 -26.309 1.00 86.56 192 GLN A C 1
ATOM 1489 O O . GLN A 1 192 ? 28.871 -30.284 -25.922 1.00 86.56 192 GLN A O 1
ATOM 1494 N N . HIS A 1 193 ? 28.766 -31.904 -27.497 1.00 87.25 193 HIS A N 1
ATOM 1495 C CA . HIS A 1 193 ? 29.491 -31.172 -28.534 1.00 87.25 193 HIS A CA 1
ATOM 1496 C C . HIS A 1 193 ? 28.522 -30.377 -29.408 1.00 87.25 193 HIS A C 1
ATOM 1498 O O . HIS A 1 193 ? 27.415 -30.841 -29.700 1.00 87.25 193 HIS A O 1
ATOM 1504 N N . PHE A 1 194 ? 28.897 -29.162 -29.782 1.00 81.56 194 PHE A N 1
ATOM 1505 C CA . PHE A 1 194 ? 28.068 -28.296 -30.608 1.00 81.56 194 PHE A CA 1
ATOM 1506 C C . PHE A 1 194 ? 28.915 -27.329 -31.433 1.00 81.56 194 PHE A C 1
ATOM 1508 O O . PHE A 1 194 ? 30.049 -27.000 -31.083 1.00 81.56 194 PHE A O 1
ATOM 1515 N N . CYS A 1 195 ? 28.352 -26.853 -32.537 1.00 78.88 195 CYS A N 1
ATOM 1516 C CA . CYS A 1 195 ? 28.992 -25.864 -33.392 1.00 78.88 195 CYS A CA 1
ATOM 1517 C C . CYS A 1 195 ? 28.846 -24.461 -32.786 1.00 78.88 195 CYS A C 1
ATOM 1519 O O . CYS A 1 195 ? 27.734 -23.988 -32.564 1.00 78.88 195 CYS A O 1
ATOM 1521 N N . TRP A 1 196 ? 29.959 -23.762 -32.568 1.00 71.81 196 TRP A N 1
ATOM 1522 C CA . TRP A 1 196 ? 29.998 -22.386 -32.069 1.00 71.81 196 TRP A CA 1
ATOM 1523 C C . TRP A 1 196 ? 29.218 -21.422 -32.971 1.00 71.81 196 TRP A C 1
ATOM 1525 O O . TRP A 1 196 ? 28.503 -20.557 -32.472 1.00 71.81 196 TRP A O 1
ATOM 1535 N N . LEU A 1 197 ? 29.318 -21.601 -34.295 1.00 68.31 197 LEU A N 1
ATOM 1536 C CA . LEU A 1 197 ? 28.732 -20.688 -35.280 1.00 68.31 197 LEU A CA 1
ATOM 1537 C C . LEU A 1 197 ? 27.199 -20.699 -35.273 1.00 68.31 197 LEU A C 1
ATOM 1539 O O . LEU A 1 197 ? 26.590 -19.655 -35.466 1.00 68.31 197 LEU A O 1
ATOM 1543 N N . CYS A 1 198 ? 26.570 -21.859 -35.062 1.00 65.06 198 CYS A N 1
ATOM 1544 C CA . CYS A 1 198 ? 25.112 -22.003 -35.165 1.00 65.06 198 CYS A CA 1
ATOM 1545 C C . CYS A 1 198 ? 24.428 -22.494 -33.878 1.00 65.06 198 CYS A C 1
ATOM 1547 O O . CYS A 1 198 ? 23.205 -22.593 -33.843 1.00 65.06 198 CYS A O 1
ATOM 1549 N N . GLY A 1 199 ? 25.194 -22.860 -32.846 1.00 71.88 199 GLY A N 1
ATOM 1550 C CA . GLY A 1 199 ? 24.685 -23.413 -31.587 1.00 71.88 199 GLY A CA 1
ATOM 1551 C C . GLY A 1 199 ? 24.106 -24.831 -31.690 1.00 71.88 199 GLY A C 1
ATOM 1552 O O . GLY A 1 199 ? 23.591 -25.352 -30.707 1.00 71.88 199 GLY A O 1
ATOM 1553 N N . GLY A 1 200 ? 24.157 -25.475 -32.862 1.00 77.56 200 GLY A N 1
ATOM 1554 C CA . GLY A 1 200 ? 23.561 -26.793 -33.097 1.00 77.56 200 GLY A CA 1
ATOM 1555 C C . GLY A 1 200 ? 24.392 -27.942 -32.523 1.00 77.56 200 GLY A C 1
ATOM 1556 O O . GLY A 1 200 ? 25.618 -27.906 -32.585 1.00 77.56 200 GLY A O 1
ATOM 1557 N N . ALA A 1 201 ? 23.727 -28.974 -31.996 1.00 80.94 201 ALA A N 1
ATOM 1558 C CA . ALA A 1 201 ? 24.374 -30.183 -31.483 1.00 80.94 201 ALA A CA 1
ATOM 1559 C C . ALA A 1 201 ? 25.116 -30.948 -32.594 1.00 80.94 201 ALA A C 1
ATOM 1561 O O . ALA A 1 201 ? 24.607 -31.084 -33.709 1.00 80.94 201 ALA A O 1
ATOM 1562 N N . THR A 1 202 ? 26.306 -31.460 -32.280 1.00 82.75 202 THR A N 1
ATOM 1563 C CA . THR A 1 202 ? 27.188 -32.171 -33.216 1.00 82.75 202 THR A CA 1
ATOM 1564 C C . THR A 1 202 ? 27.833 -33.403 -32.580 1.00 82.75 202 THR A C 1
ATOM 1566 O O . THR A 1 202 ? 27.755 -33.611 -31.367 1.00 82.75 202 THR A O 1
ATOM 1569 N N . GLY A 1 203 ? 28.489 -34.219 -33.413 1.00 83.38 203 GLY A N 1
ATOM 1570 C CA . GLY A 1 203 ? 29.451 -35.229 -32.969 1.00 83.38 203 GLY A CA 1
ATOM 1571 C C . GLY A 1 203 ? 30.845 -34.644 -32.697 1.00 83.38 203 GLY A C 1
ATOM 1572 O O . GLY A 1 203 ? 31.043 -33.430 -32.760 1.00 83.38 203 GLY A O 1
ATOM 1573 N N . LEU A 1 204 ? 31.799 -35.531 -32.392 1.00 82.25 204 LEU A N 1
ATOM 1574 C CA . LEU A 1 204 ? 33.215 -35.214 -32.127 1.00 82.25 204 LEU A CA 1
ATOM 1575 C C . LEU A 1 204 ? 34.059 -35.046 -33.396 1.00 82.25 204 LEU A C 1
ATOM 1577 O O . LEU A 1 204 ? 35.054 -34.320 -33.391 1.00 82.25 204 LEU A O 1
ATOM 1581 N N . ASP A 1 205 ? 33.687 -35.754 -34.457 1.00 83.38 205 ASP A N 1
ATOM 1582 C CA . ASP A 1 205 ? 34.487 -35.838 -35.671 1.00 83.38 205 ASP A CA 1
ATOM 1583 C C . ASP A 1 205 ? 34.399 -34.528 -36.473 1.00 83.38 205 ASP A C 1
ATOM 1585 O O . ASP A 1 205 ? 33.306 -34.050 -36.790 1.00 83.38 205 ASP A O 1
ATOM 1589 N N . HIS A 1 206 ? 35.547 -33.900 -36.735 1.00 75.69 206 HIS A N 1
ATOM 1590 C CA . HIS A 1 206 ? 35.639 -32.623 -37.443 1.00 75.69 206 HIS A CA 1
ATOM 1591 C C . HIS A 1 206 ? 37.021 -32.414 -38.075 1.00 75.69 206 HIS A C 1
ATOM 1593 O O . HIS A 1 206 ? 38.037 -32.923 -37.608 1.00 75.69 206 HIS A O 1
ATOM 1599 N N . THR A 1 207 ? 37.051 -31.601 -39.127 1.00 73.81 207 THR A N 1
ATOM 1600 C CA . THR A 1 207 ? 38.255 -30.991 -39.695 1.00 73.81 207 THR A CA 1
ATOM 1601 C C . THR A 1 207 ? 38.363 -29.532 -39.240 1.00 73.81 207 THR A C 1
ATOM 1603 O O . THR A 1 207 ? 37.448 -28.985 -38.622 1.00 73.81 207 THR A O 1
ATOM 1606 N N . TRP A 1 208 ? 39.463 -28.854 -39.581 1.00 58.59 208 TRP A N 1
ATOM 1607 C CA . TRP A 1 208 ? 39.634 -27.425 -39.283 1.00 58.59 208 TRP A CA 1
ATOM 1608 C C . TRP A 1 208 ? 38.528 -26.538 -39.889 1.00 58.59 208 TRP A C 1
ATOM 1610 O O . TRP A 1 208 ? 38.245 -25.455 -39.378 1.00 58.59 208 TRP A O 1
ATOM 1620 N N . THR A 1 209 ? 37.890 -26.991 -40.973 1.00 57.47 209 THR A N 1
ATOM 1621 C CA . THR A 1 209 ? 36.921 -26.210 -41.755 1.00 57.47 209 THR A CA 1
ATOM 1622 C C . THR A 1 209 ? 35.495 -26.765 -41.728 1.00 57.47 209 THR A C 1
ATOM 1624 O O . THR A 1 209 ? 34.579 -26.054 -42.138 1.00 57.47 209 THR A O 1
ATOM 1627 N N . SER A 1 210 ? 35.261 -27.988 -41.243 1.00 65.88 210 SER A N 1
ATOM 1628 C CA . SER A 1 210 ? 33.928 -28.613 -41.240 1.00 65.88 210 SER A CA 1
ATOM 1629 C C . SER A 1 210 ? 33.747 -29.627 -40.109 1.00 65.88 210 SER A C 1
ATOM 1631 O O . SER A 1 210 ? 34.700 -30.273 -39.691 1.00 65.88 210 SER A O 1
ATOM 1633 N N . ILE A 1 211 ? 32.514 -29.794 -39.623 1.00 76.56 211 ILE A N 1
ATOM 1634 C CA . ILE A 1 211 ? 32.163 -30.799 -38.606 1.00 76.56 211 ILE A CA 1
ATOM 1635 C C . ILE A 1 211 ? 31.425 -31.954 -39.302 1.00 76.56 211 ILE A C 1
ATOM 1637 O O . ILE A 1 211 ? 30.454 -31.720 -40.026 1.00 76.56 211 ILE A O 1
ATOM 1641 N N . SER A 1 212 ? 31.876 -33.195 -39.110 1.00 79.88 212 SER A N 1
ATOM 1642 C CA . SER A 1 212 ? 31.320 -34.378 -39.779 1.00 79.88 212 SER A CA 1
ATOM 1643 C C . SER A 1 212 ? 29.848 -34.582 -39.407 1.00 79.88 212 SER A C 1
ATOM 1645 O O . SER A 1 212 ? 29.473 -34.562 -38.235 1.00 79.88 212 SER A O 1
ATOM 1647 N N . GLY A 1 213 ? 28.988 -34.760 -40.415 1.00 75.75 213 GLY A N 1
ATOM 1648 C CA . GLY A 1 213 ? 27.539 -34.913 -40.220 1.00 75.75 213 GLY A CA 1
ATOM 1649 C C . GLY A 1 213 ? 26.802 -33.632 -39.804 1.00 75.75 213 GLY A C 1
ATOM 1650 O O . GLY A 1 213 ? 25.611 -33.690 -39.507 1.00 75.75 213 GLY A O 1
ATOM 1651 N N . HIS A 1 214 ? 27.474 -32.474 -39.796 1.00 71.69 214 HIS A N 1
ATOM 1652 C CA . HIS A 1 214 ? 26.876 -31.191 -39.447 1.00 71.69 214 HIS A CA 1
ATOM 1653 C C . HIS A 1 214 ? 27.092 -30.159 -40.558 1.00 71.69 214 HIS A C 1
ATOM 1655 O O . HIS A 1 214 ? 28.202 -29.695 -40.804 1.00 71.69 214 HIS A O 1
ATOM 1661 N N . SER A 1 215 ? 26.002 -29.752 -41.207 1.00 61.94 215 SER A N 1
ATOM 1662 C CA . SER A 1 215 ? 26.003 -28.638 -42.154 1.00 61.94 215 SER A CA 1
ATOM 1663 C C . SER A 1 215 ? 25.363 -27.408 -41.511 1.00 61.94 215 SER A C 1
ATOM 1665 O O . SER A 1 215 ? 24.148 -27.371 -41.312 1.00 61.94 215 SER A O 1
ATOM 1667 N N . CYS A 1 216 ? 26.164 -26.385 -41.222 1.00 57.78 216 CYS A N 1
ATOM 1668 C CA . CYS A 1 216 ? 25.693 -25.051 -40.854 1.00 57.78 216 CYS A CA 1
ATOM 1669 C C . CYS A 1 216 ? 26.153 -24.029 -41.897 1.00 57.78 216 CYS A C 1
ATOM 1671 O O . CYS A 1 216 ? 27.194 -24.212 -42.521 1.00 57.78 216 CYS A O 1
ATOM 1673 N N . GLY A 1 217 ? 25.374 -22.967 -42.103 1.00 49.19 217 GLY A N 1
ATOM 1674 C CA . GLY A 1 217 ? 25.651 -21.953 -43.129 1.00 49.19 217 GLY A CA 1
ATOM 1675 C C . GLY A 1 217 ? 24.735 -22.012 -44.355 1.00 49.19 217 GLY A C 1
ATOM 1676 O O . GLY A 1 217 ? 24.824 -21.135 -45.206 1.00 49.19 217 GLY A O 1
ATOM 1677 N N . ARG A 1 218 ? 23.814 -22.986 -44.442 1.00 50.12 218 ARG A N 1
ATOM 1678 C CA . ARG A 1 218 ? 22.620 -22.832 -45.288 1.00 50.12 218 ARG A CA 1
ATOM 1679 C C . ARG A 1 218 ? 21.589 -22.004 -44.531 1.00 50.12 218 ARG A C 1
ATOM 1681 O O . ARG A 1 218 ? 21.272 -22.316 -43.384 1.00 50.12 218 ARG A O 1
ATOM 1688 N N . TYR A 1 219 ? 21.117 -20.960 -45.197 1.00 41.53 219 TYR A N 1
ATOM 1689 C CA . TYR A 1 219 ? 20.069 -20.059 -44.741 1.00 41.53 219 TYR A CA 1
ATOM 1690 C C . TYR A 1 219 ? 18.816 -20.848 -44.332 1.00 41.53 219 TYR A C 1
ATOM 1692 O O . TYR A 1 219 ? 18.393 -21.748 -45.058 1.00 41.53 219 TYR A O 1
ATOM 1700 N N . ASN A 1 220 ? 18.266 -20.558 -43.154 1.00 51.69 220 ASN A N 1
ATOM 1701 C CA . ASN A 1 220 ? 17.013 -21.137 -42.675 1.00 51.69 220 ASN A CA 1
ATOM 1702 C C . ASN A 1 220 ? 16.115 -19.990 -42.213 1.00 51.69 220 ASN A C 1
ATOM 1704 O O . ASN A 1 220 ? 16.287 -19.488 -41.098 1.00 51.69 220 ASN A O 1
ATOM 1708 N N . ASP A 1 221 ? 15.171 -19.621 -43.080 1.00 50.16 221 ASP A N 1
ATOM 1709 C CA . ASP A 1 221 ? 14.213 -18.530 -42.892 1.00 50.16 221 ASP A CA 1
ATOM 1710 C C . ASP A 1 221 ? 13.537 -18.558 -41.512 1.00 50.16 221 ASP A C 1
ATOM 1712 O O . ASP A 1 221 ? 13.374 -17.518 -40.870 1.00 50.16 221 ASP A O 1
ATOM 1716 N N . ASP A 1 222 ? 13.204 -19.753 -41.006 1.00 52.09 222 ASP A N 1
ATOM 1717 C CA . ASP A 1 222 ? 12.424 -19.910 -39.779 1.00 52.09 222 ASP A CA 1
ATOM 1718 C C . ASP A 1 222 ? 13.198 -19.607 -38.492 1.00 52.09 222 ASP A C 1
ATOM 1720 O O . ASP A 1 222 ? 12.677 -19.023 -37.539 1.00 52.09 222 ASP A O 1
ATOM 1724 N N . LYS A 1 223 ? 14.473 -19.993 -38.444 1.00 50.75 223 LYS A N 1
ATOM 1725 C CA . LYS A 1 223 ? 15.330 -19.704 -37.285 1.00 50.75 223 LYS A CA 1
ATOM 1726 C C . LYS A 1 223 ? 15.880 -18.287 -37.337 1.00 50.75 223 LYS A C 1
ATOM 1728 O O . LYS A 1 223 ? 16.061 -17.674 -36.287 1.00 50.75 223 LYS A O 1
ATOM 1733 N N . GLU A 1 224 ? 16.109 -17.760 -38.536 1.00 53.59 224 GLU A N 1
ATOM 1734 C CA . GLU A 1 224 ? 16.533 -16.378 -38.720 1.00 53.59 224 GLU A CA 1
ATOM 1735 C C . GLU A 1 224 ? 15.446 -15.397 -38.300 1.00 53.59 224 GLU A C 1
ATOM 1737 O O . GLU A 1 224 ? 15.745 -14.490 -37.531 1.00 53.59 224 GLU A O 1
ATOM 1742 N N . TRP A 1 225 ? 14.176 -15.605 -38.676 1.00 52.19 225 TRP A N 1
ATOM 1743 C CA . TRP A 1 225 ? 13.122 -14.694 -38.220 1.00 52.19 225 TRP A CA 1
ATOM 1744 C C . TRP A 1 225 ? 12.964 -14.716 -36.700 1.00 52.19 225 TRP A C 1
ATOM 1746 O O . TRP A 1 225 ? 12.704 -13.668 -36.109 1.00 52.19 225 TRP A O 1
ATOM 1756 N N . GLN A 1 226 ? 13.120 -15.879 -36.054 1.00 53.38 226 GLN A N 1
ATOM 1757 C CA . GLN A 1 226 ? 13.034 -16.000 -34.595 1.00 53.38 226 GLN A CA 1
ATOM 1758 C C . GLN A 1 226 ? 14.194 -15.287 -33.904 1.00 53.38 226 GLN A C 1
ATOM 1760 O O . GLN A 1 226 ? 13.963 -14.532 -32.959 1.00 53.38 226 GLN A O 1
ATOM 1765 N N . LEU A 1 227 ? 15.422 -15.483 -34.390 1.00 63.66 227 LEU A N 1
ATOM 1766 C CA . LEU A 1 227 ? 16.618 -14.819 -33.869 1.00 63.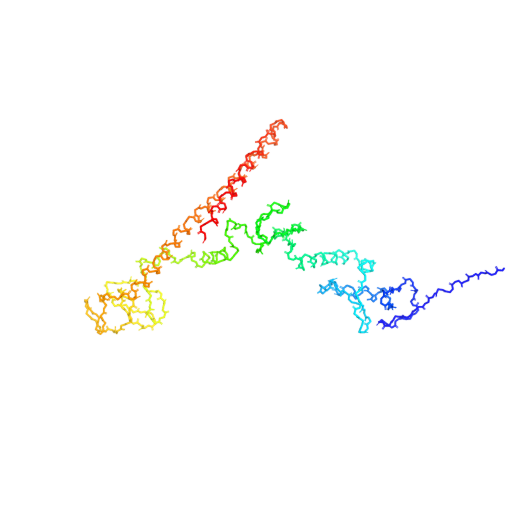66 227 LEU A CA 1
ATOM 1767 C C . LEU A 1 227 ? 16.588 -13.310 -34.126 1.00 63.66 227 LEU A C 1
ATOM 1769 O O . LEU A 1 227 ? 16.874 -12.536 -33.217 1.00 63.66 227 LEU A O 1
ATOM 1773 N N . GLU A 1 228 ? 16.179 -12.873 -35.315 1.00 67.50 228 GLU A N 1
ATOM 1774 C CA . GLU A 1 228 ? 16.033 -11.457 -35.656 1.00 67.50 228 GLU A CA 1
ATOM 1775 C C . GLU A 1 228 ? 14.898 -10.796 -34.869 1.00 67.50 228 GLU A C 1
ATOM 1777 O O . GLU A 1 228 ? 15.038 -9.654 -34.430 1.00 67.50 228 GLU A O 1
ATOM 1782 N N . ARG A 1 229 ? 13.794 -11.510 -34.604 1.00 61.03 229 ARG A N 1
ATOM 1783 C CA . ARG A 1 229 ? 12.732 -11.036 -33.704 1.00 61.03 229 ARG A CA 1
ATOM 1784 C C . ARG A 1 229 ? 13.249 -10.901 -32.273 1.00 61.03 229 ARG A C 1
ATOM 1786 O O . ARG A 1 229 ? 13.105 -9.830 -31.695 1.00 61.03 229 ARG A O 1
ATOM 1793 N N . ALA A 1 230 ? 13.910 -11.926 -31.734 1.00 68.38 230 ALA A N 1
ATOM 1794 C CA . ALA A 1 230 ? 14.477 -11.894 -30.385 1.00 68.38 230 ALA A CA 1
ATOM 1795 C C . ALA A 1 230 ? 15.527 -10.780 -30.226 1.00 68.38 230 ALA A C 1
ATOM 1797 O O . ALA A 1 230 ? 15.515 -10.040 -29.243 1.00 68.38 230 ALA A O 1
ATOM 1798 N N . LYS A 1 231 ? 16.398 -10.599 -31.223 1.00 72.31 231 LYS A N 1
ATOM 1799 C CA . LYS A 1 231 ? 17.395 -9.524 -31.268 1.00 72.31 231 LYS A CA 1
ATOM 1800 C C . LYS A 1 231 ? 16.742 -8.146 -31.361 1.00 72.31 231 LYS A C 1
ATOM 1802 O O 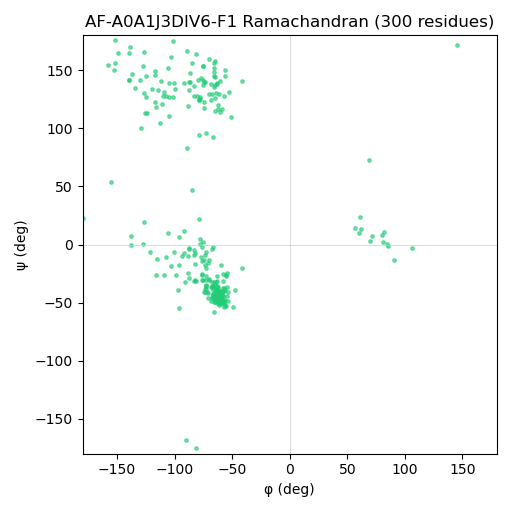. LYS A 1 231 ? 17.167 -7.223 -30.670 1.00 72.31 231 LYS A O 1
ATOM 1807 N N . ARG A 1 232 ? 15.689 -7.996 -32.172 1.00 70.38 232 ARG A N 1
ATOM 1808 C CA . ARG A 1 232 ? 14.904 -6.757 -32.266 1.00 70.38 232 ARG A CA 1
ATOM 1809 C C . ARG A 1 232 ? 14.223 -6.424 -30.942 1.00 70.38 232 ARG A C 1
ATOM 1811 O O . ARG A 1 232 ? 14.307 -5.277 -30.512 1.00 70.38 232 ARG A O 1
ATOM 1818 N N . ASP A 1 233 ? 13.602 -7.402 -30.292 1.00 72.75 233 ASP A N 1
ATOM 1819 C CA . ASP A 1 233 ? 12.926 -7.223 -29.005 1.00 7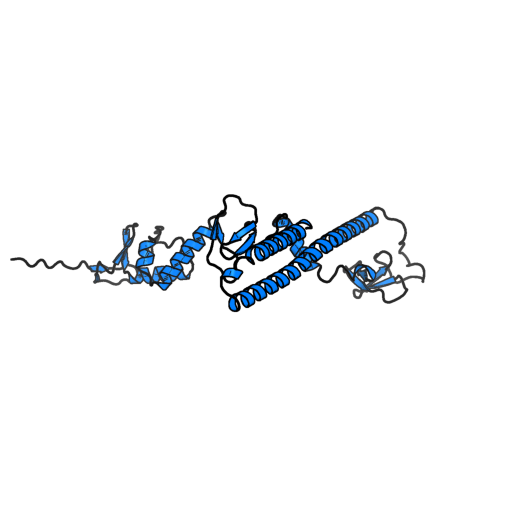2.75 233 ASP A CA 1
ATOM 1820 C C . ASP A 1 233 ? 13.927 -6.901 -27.886 1.00 72.75 233 ASP A C 1
ATOM 1822 O O . ASP A 1 233 ? 13.675 -6.005 -27.078 1.00 72.75 233 ASP A O 1
ATOM 1826 N N . SER A 1 234 ? 15.102 -7.543 -27.890 1.00 75.56 234 SER A N 1
ATOM 1827 C CA . SER A 1 234 ? 16.217 -7.215 -26.994 1.00 75.56 234 SER A CA 1
ATOM 1828 C C . SER A 1 234 ? 16.709 -5.785 -27.213 1.00 75.56 234 SER A C 1
ATOM 1830 O O . SER A 1 234 ? 16.788 -5.016 -26.260 1.00 75.56 234 SER A O 1
ATOM 1832 N N . ASN A 1 235 ? 16.990 -5.391 -28.459 1.00 72.06 235 ASN A N 1
ATOM 1833 C CA . ASN A 1 235 ? 17.442 -4.035 -28.784 1.00 72.06 235 ASN A CA 1
ATOM 1834 C C . ASN A 1 235 ? 16.398 -2.984 -28.393 1.00 72.06 235 ASN A C 1
ATOM 1836 O O . ASN A 1 235 ? 16.740 -1.941 -27.834 1.00 72.06 235 ASN A O 1
ATOM 1840 N N . ARG A 1 236 ? 15.119 -3.272 -28.661 1.00 74.75 236 ARG A N 1
ATOM 1841 C CA . ARG A 1 236 ? 13.996 -2.417 -28.275 1.00 74.75 236 ARG A CA 1
ATOM 1842 C C . ARG A 1 236 ? 13.956 -2.245 -26.762 1.00 74.75 236 ARG A C 1
ATOM 1844 O O . ARG A 1 236 ? 13.894 -1.116 -26.287 1.00 74.75 236 ARG A O 1
ATOM 1851 N N . TYR A 1 237 ? 14.039 -3.337 -26.010 1.00 81.25 237 TYR A N 1
ATOM 1852 C CA . TYR A 1 237 ? 14.076 -3.271 -24.558 1.00 81.25 237 TYR A CA 1
ATOM 1853 C C . TYR A 1 237 ? 15.280 -2.463 -24.052 1.00 81.25 237 TYR A C 1
ATOM 1855 O O . TYR A 1 237 ? 15.087 -1.540 -23.268 1.00 81.25 237 TYR A O 1
ATOM 1863 N N . THR A 1 238 ? 16.499 -2.737 -24.531 1.00 73.62 238 THR A N 1
ATOM 1864 C CA . THR A 1 238 ? 17.706 -2.003 -24.117 1.00 73.62 238 THR A CA 1
ATOM 1865 C C . THR A 1 238 ? 17.565 -0.501 -24.365 1.00 73.62 238 THR A C 1
ATOM 1867 O O . THR A 1 238 ? 17.949 0.300 -23.513 1.00 73.62 238 THR A O 1
ATOM 1870 N N . HIS A 1 239 ? 16.972 -0.111 -25.497 1.00 74.06 239 HIS A N 1
ATOM 1871 C CA . HIS A 1 239 ? 16.713 1.287 -25.835 1.00 74.06 239 HIS A CA 1
ATOM 1872 C C . HIS A 1 239 ? 15.786 1.984 -24.824 1.00 74.06 239 HIS A C 1
ATOM 1874 O O . HIS A 1 239 ? 16.109 3.079 -24.354 1.00 74.06 239 HIS A O 1
ATOM 1880 N N . TYR A 1 240 ? 14.658 1.363 -24.467 1.00 78.50 240 TYR A N 1
ATOM 1881 C CA . TYR A 1 240 ? 13.715 1.929 -23.493 1.00 78.50 240 TYR A CA 1
ATOM 1882 C C . TYR A 1 240 ? 14.246 1.858 -22.058 1.00 78.50 240 TYR A C 1
ATOM 1884 O O . TYR A 1 240 ? 14.119 2.820 -21.304 1.00 78.50 240 TYR A O 1
ATOM 1892 N N . HIS A 1 241 ? 14.932 0.771 -21.697 1.00 80.94 241 HIS A N 1
ATOM 1893 C CA . HIS A 1 241 ? 15.559 0.609 -20.388 1.00 80.94 241 HIS A CA 1
ATOM 1894 C C . HIS A 1 241 ? 16.642 1.660 -20.136 1.00 80.94 241 HIS A C 1
ATOM 1896 O O . HIS A 1 241 ? 16.705 2.227 -19.046 1.00 80.94 241 HIS A O 1
ATOM 1902 N N . TYR A 1 242 ? 17.462 1.978 -21.142 1.00 71.75 242 TYR A N 1
ATOM 1903 C CA . TYR A 1 242 ? 18.454 3.046 -21.031 1.00 71.75 242 TYR A CA 1
ATOM 1904 C C . TYR A 1 242 ? 17.803 4.404 -20.729 1.00 71.75 242 TYR A C 1
ATOM 1906 O O . TYR A 1 242 ? 18.257 5.113 -19.833 1.00 71.75 242 TYR A O 1
ATOM 1914 N N . GLN A 1 243 ? 16.716 4.747 -21.428 1.00 75.75 243 GLN A N 1
ATOM 1915 C CA . GLN A 1 243 ? 15.992 6.004 -21.214 1.00 75.75 243 GLN A CA 1
ATOM 1916 C C . GLN A 1 243 ? 15.337 6.057 -19.832 1.00 75.75 243 GLN A C 1
ATOM 1918 O O . GLN A 1 243 ? 15.574 7.009 -19.086 1.00 75.75 243 GLN A O 1
ATOM 1923 N N . TYR A 1 244 ? 14.599 5.008 -19.455 1.00 82.88 244 TYR A N 1
ATOM 1924 C CA . TYR A 1 244 ? 14.054 4.838 -18.106 1.00 82.88 244 TYR A CA 1
ATOM 1925 C C . TYR A 1 244 ? 15.140 5.064 -17.045 1.00 82.88 244 TYR A C 1
ATOM 1927 O O . TYR A 1 244 ? 15.010 5.928 -16.179 1.00 82.88 244 TYR A O 1
ATOM 1935 N N . LYS A 1 245 ? 16.264 4.347 -17.157 1.00 78.50 245 LYS A N 1
ATOM 1936 C CA . LYS A 1 245 ? 17.356 4.412 -16.186 1.00 78.50 245 LYS A CA 1
ATOM 1937 C C . LYS A 1 245 ? 18.005 5.792 -16.128 1.00 78.50 245 LYS A C 1
ATOM 1939 O O . LYS A 1 245 ? 18.264 6.284 -15.036 1.00 78.50 245 LYS A O 1
ATOM 1944 N N . ALA A 1 246 ? 18.215 6.446 -17.269 1.00 72.31 246 ALA A N 1
ATOM 1945 C CA . ALA A 1 246 ? 18.776 7.793 -17.319 1.00 72.31 246 ALA A CA 1
ATOM 1946 C C . ALA A 1 246 ? 17.892 8.815 -16.579 1.00 72.31 246 ALA A C 1
ATOM 1948 O O . ALA A 1 246 ? 18.403 9.652 -15.826 1.00 72.31 246 ALA A O 1
ATOM 1949 N N . HIS A 1 247 ? 16.568 8.734 -16.744 1.00 77.06 247 HIS A N 1
ATOM 1950 C CA . HIS A 1 247 ? 15.626 9.590 -16.019 1.00 77.06 247 HIS A CA 1
ATOM 1951 C C . HIS A 1 247 ? 15.541 9.236 -14.529 1.00 77.06 247 HIS A C 1
ATOM 1953 O O . HIS A 1 247 ? 15.579 10.146 -13.698 1.00 77.06 247 HIS A O 1
ATOM 1959 N N . ALA A 1 248 ? 15.513 7.948 -14.179 1.00 78.56 248 ALA A N 1
ATOM 1960 C CA . ALA A 1 248 ? 15.526 7.485 -12.792 1.00 78.56 248 ALA A CA 1
ATOM 1961 C C . ALA A 1 248 ? 16.807 7.902 -12.043 1.00 78.56 248 ALA A C 1
ATOM 1963 O O . ALA A 1 248 ? 16.750 8.338 -10.893 1.00 78.56 248 ALA A O 1
ATOM 1964 N N . ASP A 1 249 ? 17.971 7.820 -12.687 1.00 77.62 249 ASP A N 1
ATOM 1965 C CA . ASP A 1 249 ? 19.240 8.241 -12.091 1.00 77.62 249 ASP A CA 1
ATOM 1966 C C . ASP A 1 249 ? 19.340 9.772 -11.990 1.00 77.62 249 ASP A C 1
ATOM 1968 O O . ASP A 1 249 ? 19.826 10.286 -10.980 1.00 77.62 249 ASP A O 1
ATOM 1972 N N . SER A 1 250 ? 18.796 10.513 -12.964 1.00 76.75 250 SER A N 1
ATOM 1973 C CA . SER A 1 250 ? 18.672 11.977 -12.876 1.00 76.75 250 SER A CA 1
ATOM 1974 C C . SER A 1 250 ? 17.805 12.401 -11.687 1.00 76.75 250 SER A C 1
ATOM 1976 O O . SER A 1 250 ? 18.196 13.291 -10.934 1.00 76.75 250 SER A O 1
ATOM 1978 N N . LEU A 1 251 ? 16.680 11.717 -11.455 1.00 79.38 251 LEU A N 1
ATOM 1979 C CA . LEU A 1 251 ? 15.794 11.974 -10.317 1.00 79.38 251 LEU A CA 1
ATOM 1980 C C . LEU A 1 251 ? 16.525 11.812 -8.970 1.00 79.38 251 LEU A C 1
ATOM 1982 O O . LEU A 1 251 ? 16.364 12.636 -8.071 1.00 79.38 251 LEU A O 1
ATOM 1986 N N . LYS A 1 252 ? 17.395 10.799 -8.834 1.00 81.88 252 LYS A N 1
ATOM 1987 C CA . LYS A 1 252 ? 18.223 10.616 -7.623 1.00 81.88 252 LYS A CA 1
ATOM 1988 C C . LYS A 1 252 ? 19.192 11.779 -7.397 1.00 81.88 252 LYS A C 1
ATOM 1990 O O . LYS A 1 252 ? 19.486 12.122 -6.251 1.00 81.88 252 LYS A O 1
ATOM 1995 N N . LEU A 1 253 ? 19.740 12.360 -8.465 1.00 79.62 253 LEU A N 1
ATOM 1996 C CA . LEU A 1 253 ? 20.628 13.524 -8.371 1.00 79.62 253 LEU A CA 1
ATOM 1997 C C . LEU A 1 253 ? 19.851 14.789 -7.990 1.00 79.62 253 LEU A C 1
ATOM 1999 O O . LEU A 1 253 ? 20.311 15.557 -7.145 1.00 79.62 253 LEU A O 1
ATOM 2003 N N . GLU A 1 254 ? 18.663 14.975 -8.559 1.00 81.38 254 GLU A N 1
ATOM 2004 C CA . GLU A 1 254 ? 17.767 16.087 -8.236 1.00 81.38 254 GLU A CA 1
ATOM 2005 C C . GLU A 1 254 ? 17.298 16.039 -6.772 1.00 81.38 254 GLU A C 1
ATOM 2007 O O . GLU A 1 254 ? 17.318 17.069 -6.099 1.00 81.38 254 GLU A O 1
ATOM 2012 N N . ASP A 1 255 ? 16.996 14.857 -6.222 1.00 83.94 255 ASP A N 1
ATOM 2013 C CA . ASP A 1 255 ? 16.666 14.690 -4.797 1.00 83.94 255 ASP A CA 1
ATOM 2014 C C . ASP A 1 255 ? 17.836 15.093 -3.876 1.00 83.94 255 ASP A C 1
ATOM 2016 O O . ASP A 1 255 ? 17.658 15.814 -2.886 1.00 83.94 255 ASP A O 1
ATOM 2020 N N . LYS A 1 256 ? 19.073 14.716 -4.234 1.00 85.25 256 LYS A N 1
ATOM 2021 C CA . LYS A 1 256 ? 20.280 15.168 -3.516 1.00 85.25 256 LYS A CA 1
ATOM 2022 C C . LYS A 1 256 ? 20.429 16.689 -3.571 1.00 85.25 256 LYS A C 1
ATOM 2024 O O . LYS A 1 256 ? 20.759 17.313 -2.558 1.00 85.25 256 LYS A O 1
ATOM 2029 N N . LEU A 1 257 ? 20.175 17.291 -4.733 1.00 82.88 257 LEU A N 1
ATOM 2030 C CA . LEU A 1 257 ? 20.222 18.740 -4.903 1.00 82.88 257 LEU A CA 1
ATOM 2031 C C . LEU A 1 257 ? 19.142 19.431 -4.059 1.00 82.88 257 LEU A C 1
ATOM 2033 O O . LEU A 1 257 ? 19.457 20.376 -3.336 1.00 82.88 257 LEU A O 1
ATOM 2037 N N . LYS A 1 258 ? 17.904 18.924 -4.070 1.00 84.88 258 LYS A N 1
ATOM 2038 C CA . LYS A 1 258 ? 16.792 19.427 -3.250 1.00 84.88 258 LYS A CA 1
ATOM 2039 C C . LYS A 1 258 ? 17.155 19.423 -1.766 1.00 84.88 258 LYS A C 1
ATOM 2041 O O . LYS A 1 258 ? 17.023 20.450 -1.103 1.00 84.88 258 LYS A O 1
ATOM 2046 N N . LYS A 1 259 ? 17.701 18.315 -1.255 1.00 87.31 259 LYS A N 1
ATOM 2047 C CA . LYS A 1 259 ? 18.188 18.210 0.133 1.00 87.31 259 LYS A CA 1
ATOM 2048 C C . LYS A 1 259 ? 19.277 19.242 0.450 1.00 87.31 259 LYS A C 1
ATOM 2050 O O . LYS A 1 259 ? 19.253 19.852 1.518 1.00 87.31 259 LYS A O 1
ATOM 2055 N N . SER A 1 260 ? 20.209 19.478 -0.477 1.00 86.94 260 SER A N 1
ATOM 2056 C CA . SER A 1 260 ? 21.262 20.494 -0.319 1.00 86.94 260 SER A CA 1
ATOM 2057 C C . SER A 1 260 ? 20.698 21.918 -0.246 1.00 86.94 260 SER A C 1
ATOM 2059 O O . SER A 1 260 ? 21.104 22.699 0.616 1.00 86.94 260 SER A O 1
ATOM 2061 N N . ILE A 1 261 ? 19.736 22.249 -1.113 1.00 83.31 261 ILE A N 1
ATOM 2062 C CA . ILE A 1 261 ? 19.066 23.556 -1.124 1.00 83.31 261 ILE A CA 1
ATOM 2063 C C . ILE A 1 261 ? 18.276 23.769 0.167 1.00 83.31 261 ILE A C 1
ATOM 2065 O O . ILE A 1 261 ? 18.423 24.818 0.787 1.00 83.31 261 ILE A O 1
ATOM 2069 N N . LEU A 1 262 ? 17.506 22.772 0.614 1.00 84.75 262 LEU A N 1
ATOM 2070 C CA . LEU A 1 262 ? 16.760 22.840 1.874 1.00 84.75 262 LEU A CA 1
ATOM 2071 C C . LEU A 1 262 ? 17.691 23.087 3.066 1.00 84.75 262 LEU A C 1
ATOM 2073 O O . LEU A 1 262 ? 17.426 23.965 3.882 1.00 84.75 262 LEU A O 1
ATOM 2077 N N . LYS A 1 263 ? 18.830 22.385 3.129 1.00 86.19 263 LYS A N 1
ATOM 2078 C CA . LYS A 1 263 ? 19.831 22.601 4.184 1.00 86.19 263 LYS A CA 1
ATOM 2079 C C . LYS A 1 263 ? 20.380 24.032 4.171 1.00 86.19 263 LYS A C 1
ATOM 2081 O O . LYS A 1 263 ? 20.502 24.648 5.225 1.00 86.19 263 LYS A O 1
ATOM 2086 N N . LYS A 1 264 ? 20.697 24.573 2.990 1.00 83.56 264 LYS A N 1
ATOM 2087 C CA . LYS A 1 264 ? 21.157 25.965 2.841 1.00 83.56 264 LYS A CA 1
ATOM 2088 C C . LYS A 1 264 ? 20.072 26.976 3.222 1.00 83.56 264 LYS A C 1
ATOM 2090 O O . LYS A 1 264 ? 20.390 27.985 3.841 1.00 83.56 264 LYS A O 1
ATOM 2095 N N . ALA A 1 265 ? 18.815 26.701 2.879 1.00 79.69 265 ALA A N 1
ATOM 2096 C CA . ALA A 1 265 ? 17.684 27.553 3.230 1.00 79.69 265 ALA A CA 1
ATOM 2097 C C . ALA A 1 265 ? 17.499 27.646 4.755 1.00 79.69 265 ALA A C 1
ATOM 2099 O O . ALA A 1 265 ? 17.366 28.751 5.277 1.00 79.69 265 ALA A O 1
ATOM 2100 N N . VAL A 1 266 ? 17.588 26.518 5.474 1.00 80.69 266 VAL A N 1
ATOM 2101 C CA . VAL A 1 266 ? 17.504 26.483 6.947 1.00 80.69 266 VAL A CA 1
ATOM 2102 C C . VAL A 1 266 ? 18.659 27.260 7.591 1.00 80.69 266 VAL A C 1
ATOM 2104 O O . VAL A 1 266 ? 18.410 28.172 8.375 1.00 80.69 266 VAL A O 1
ATOM 2107 N N . LEU A 1 267 ? 19.909 26.999 7.191 1.00 79.12 267 LEU A N 1
ATOM 2108 C CA . LEU A 1 267 ? 21.087 27.703 7.731 1.00 79.12 267 LEU A CA 1
ATOM 2109 C C . LEU A 1 267 ? 21.019 29.230 7.531 1.00 79.12 267 LEU A C 1
ATOM 2111 O O . LEU A 1 267 ? 21.419 30.009 8.397 1.00 79.12 267 LEU A O 1
ATOM 2115 N N . ASN A 1 268 ? 20.495 29.675 6.388 1.00 71.56 268 ASN A N 1
ATOM 2116 C CA . ASN A 1 268 ? 20.324 31.100 6.104 1.00 71.56 268 ASN A CA 1
ATOM 2117 C C . ASN A 1 268 ? 19.188 31.738 6.920 1.00 71.56 268 ASN A C 1
ATOM 2119 O O . ASN A 1 268 ? 19.235 32.938 7.185 1.00 71.56 268 ASN A O 1
ATOM 2123 N N . SER A 1 269 ? 18.178 30.960 7.320 1.00 66.19 269 SER A N 1
ATOM 2124 C CA . SER A 1 269 ? 17.074 31.453 8.151 1.00 66.19 269 SER A CA 1
ATOM 2125 C C . SER A 1 269 ? 17.449 31.653 9.619 1.00 66.19 269 SER A C 1
ATOM 2127 O O . SER A 1 269 ? 16.944 32.570 10.255 1.00 66.19 269 SER A O 1
ATOM 2129 N N . GLU A 1 270 ? 18.385 30.858 10.138 1.00 65.50 270 GLU A N 1
ATOM 2130 C CA . GLU A 1 270 ? 18.895 30.993 11.509 1.00 65.50 270 GLU A CA 1
ATOM 2131 C C . GLU A 1 270 ? 19.826 32.209 11.672 1.00 65.50 270 GLU A C 1
ATOM 2133 O O . GLU A 1 270 ? 20.066 32.672 12.783 1.00 65.50 270 GLU A O 1
ATOM 2138 N N . THR A 1 271 ? 20.350 32.749 10.566 1.00 64.81 271 THR A N 1
ATOM 2139 C CA . THR A 1 271 ? 21.396 33.785 10.565 1.00 64.81 271 THR A CA 1
ATOM 2140 C C . THR A 1 271 ? 20.915 35.186 10.169 1.00 64.81 271 THR A C 1
ATOM 2142 O O . THR A 1 271 ? 21.670 36.144 10.347 1.00 64.81 271 THR A O 1
ATOM 2145 N N . LYS A 1 272 ? 19.690 35.364 9.645 1.00 57.09 272 LYS A N 1
ATOM 2146 C CA . LYS A 1 272 ? 19.176 36.678 9.199 1.00 57.09 272 LYS A CA 1
ATOM 2147 C C . LYS A 1 272 ? 17.704 36.906 9.559 1.00 57.09 272 LYS A C 1
ATOM 2149 O O . LYS A 1 272 ? 16.882 36.008 9.437 1.00 57.09 272 LYS A O 1
ATOM 2154 N N . ASN A 1 273 ? 17.392 38.151 9.947 1.00 53.28 273 ASN A N 1
ATOM 2155 C CA . ASN A 1 273 ? 16.054 38.651 10.294 1.00 53.28 273 ASN A CA 1
ATOM 2156 C C . ASN A 1 273 ? 14.943 38.152 9.347 1.00 53.28 273 ASN A C 1
ATOM 2158 O O . ASN A 1 273 ? 15.101 38.158 8.124 1.00 53.28 273 ASN A O 1
ATOM 2162 N N . GLN A 1 274 ? 13.791 37.837 9.951 1.00 53.84 274 GLN A N 1
ATOM 2163 C CA . GLN A 1 274 ? 12.551 37.255 9.406 1.00 53.84 274 GLN A CA 1
ATOM 2164 C C . GLN A 1 274 ? 12.067 37.793 8.036 1.00 53.84 274 GLN A C 1
ATOM 2166 O O . GLN A 1 274 ? 11.300 37.125 7.351 1.00 53.84 274 GLN A O 1
ATOM 2171 N N . ALA A 1 275 ? 12.509 38.981 7.609 1.00 53.00 275 ALA A N 1
ATOM 2172 C CA . ALA A 1 275 ? 12.111 39.621 6.353 1.00 53.00 275 ALA A CA 1
ATOM 2173 C C . ALA A 1 275 ? 12.703 38.968 5.083 1.00 53.00 275 ALA A C 1
ATOM 2175 O O . ALA A 1 275 ? 12.134 39.127 4.008 1.00 53.00 275 ALA A O 1
ATOM 2176 N N . VAL A 1 276 ? 13.798 38.199 5.186 1.00 53.78 276 VAL A N 1
ATOM 2177 C CA . VAL A 1 276 ? 14.378 37.429 4.054 1.00 53.78 276 VAL A CA 1
ATOM 2178 C C . VAL A 1 276 ? 13.730 36.035 3.919 1.00 53.78 276 VAL A C 1
ATOM 2180 O O . VAL A 1 276 ? 14.022 35.286 2.991 1.00 53.78 276 VAL A O 1
ATOM 2183 N N . PHE A 1 277 ? 12.829 35.667 4.838 1.00 51.47 277 PHE A N 1
ATOM 2184 C CA . PHE A 1 277 ? 12.218 34.334 4.889 1.00 51.47 277 PHE A CA 1
ATOM 2185 C C . PHE A 1 277 ? 11.157 34.103 3.794 1.00 51.47 277 PHE A C 1
ATOM 2187 O O . PHE A 1 277 ? 10.802 32.963 3.492 1.00 51.47 277 PHE A O 1
ATOM 2194 N N . ASN A 1 278 ? 10.708 35.164 3.122 1.00 55.44 278 ASN A N 1
ATOM 2195 C CA . ASN A 1 278 ? 9.901 35.060 1.911 1.00 55.44 278 ASN A CA 1
ATOM 2196 C C . ASN A 1 278 ? 10.813 35.007 0.680 1.00 55.44 278 ASN A C 1
ATOM 2198 O O . ASN A 1 278 ? 11.027 36.057 0.093 1.00 55.44 278 ASN A O 1
ATOM 2202 N N . ASP A 1 279 ? 11.354 33.829 0.321 1.00 64.44 279 ASP A N 1
ATOM 2203 C CA . ASP A 1 279 ? 11.390 33.385 -1.095 1.00 64.44 279 ASP A CA 1
ATOM 2204 C C . ASP A 1 279 ? 12.033 32.008 -1.393 1.00 64.44 279 ASP A C 1
ATOM 2206 O O . ASP A 1 279 ? 12.436 31.751 -2.517 1.00 64.44 279 ASP A O 1
ATOM 2210 N N . TYR A 1 280 ? 12.140 31.046 -0.468 1.00 72.12 280 TYR A N 1
ATOM 2211 C CA . TYR A 1 280 ? 12.575 29.684 -0.879 1.00 72.12 280 TYR A CA 1
ATOM 2212 C C . TYR A 1 280 ? 11.416 28.780 -1.307 1.00 72.12 280 TYR A C 1
ATOM 2214 O O . TYR A 1 280 ? 11.634 27.717 -1.886 1.00 72.12 280 TYR A O 1
ATOM 2222 N N . ASN A 1 281 ? 10.174 29.207 -1.073 1.00 79.19 281 ASN A N 1
ATOM 2223 C CA . ASN A 1 281 ? 8.989 28.420 -1.399 1.00 79.19 281 ASN A CA 1
ATOM 2224 C C . ASN A 1 281 ? 8.860 28.177 -2.914 1.00 79.19 281 ASN A C 1
ATOM 2226 O O . ASN A 1 281 ? 8.536 27.068 -3.330 1.00 79.19 281 ASN A O 1
ATOM 2230 N N . TRP A 1 282 ? 9.173 29.168 -3.760 1.00 82.31 282 TRP A N 1
ATOM 2231 C CA . TRP A 1 282 ? 9.163 28.964 -5.214 1.00 82.31 282 TRP A CA 1
ATOM 2232 C C . TRP A 1 282 ? 10.252 27.986 -5.667 1.00 82.31 282 TRP A C 1
ATOM 2234 O O . TRP A 1 282 ? 9.999 27.183 -6.561 1.00 82.31 282 TRP A O 1
ATOM 2244 N N . VAL A 1 283 ? 11.426 27.997 -5.021 1.00 82.88 283 VAL A N 1
ATOM 2245 C CA . VAL A 1 283 ? 12.516 27.053 -5.313 1.00 82.88 283 VAL A CA 1
ATOM 2246 C C . VAL A 1 283 ? 12.085 25.634 -4.963 1.00 82.88 283 VAL A C 1
ATOM 2248 O O . VAL A 1 283 ? 12.247 24.728 -5.773 1.00 82.88 283 VAL A O 1
ATOM 2251 N N . ILE A 1 284 ? 11.492 25.437 -3.782 1.00 82.88 284 ILE A N 1
ATOM 2252 C CA . ILE A 1 284 ? 10.995 24.127 -3.338 1.00 82.88 284 ILE A CA 1
ATOM 2253 C C . ILE A 1 284 ? 9.911 23.622 -4.297 1.00 82.88 284 ILE A C 1
ATOM 2255 O O . ILE A 1 284 ? 10.039 22.517 -4.817 1.00 82.88 284 ILE A O 1
ATOM 2259 N N . LYS A 1 285 ? 8.921 24.463 -4.627 1.00 85.12 285 LYS A N 1
ATOM 2260 C CA . LYS A 1 285 ? 7.870 24.132 -5.604 1.00 85.12 285 LYS A CA 1
ATOM 2261 C C . LYS A 1 285 ? 8.434 23.798 -6.986 1.00 85.12 285 LYS A C 1
ATOM 2263 O O . LYS A 1 285 ? 7.967 22.860 -7.626 1.00 85.12 285 LYS A O 1
ATOM 2268 N N . GLY A 1 286 ? 9.442 24.540 -7.448 1.00 86.06 286 GLY A N 1
ATOM 2269 C CA . GLY A 1 286 ? 10.126 24.268 -8.713 1.00 86.06 286 GLY A CA 1
ATOM 2270 C C . GLY A 1 286 ? 10.837 22.913 -8.708 1.00 86.06 286 GLY A C 1
ATOM 2271 O O . GLY A 1 286 ? 10.734 22.158 -9.673 1.00 86.06 286 GLY A O 1
ATOM 2272 N N . MET A 1 287 ? 11.494 22.566 -7.600 1.00 84.81 287 MET A N 1
ATOM 2273 C CA . MET A 1 287 ? 12.161 21.271 -7.428 1.00 84.81 287 MET A CA 1
ATOM 2274 C C . MET A 1 287 ? 11.165 20.110 -7.334 1.00 84.81 287 MET A C 1
ATOM 2276 O O . MET A 1 287 ? 11.428 19.039 -7.881 1.00 84.81 287 MET A O 1
ATOM 2280 N N . ASP A 1 288 ? 10.013 20.318 -6.696 1.00 84.88 288 ASP A N 1
ATOM 2281 C CA . ASP A 1 288 ? 8.929 19.332 -6.646 1.00 84.88 288 ASP A CA 1
ATOM 2282 C C . ASP A 1 288 ? 8.342 19.074 -8.034 1.00 84.88 288 ASP A C 1
ATOM 2284 O O . ASP A 1 288 ? 8.164 17.920 -8.431 1.00 84.88 288 ASP A O 1
ATOM 2288 N N . LEU A 1 289 ? 8.111 20.138 -8.810 1.00 85.81 289 LEU A N 1
ATOM 2289 C CA . LEU A 1 289 ? 7.634 20.029 -10.186 1.00 85.81 289 LEU A CA 1
ATOM 2290 C C . LEU A 1 289 ? 8.645 19.302 -11.080 1.00 85.81 289 LEU A C 1
ATOM 2292 O O . LEU A 1 289 ? 8.254 18.436 -11.867 1.00 85.81 289 LEU A O 1
ATOM 2296 N N . LEU A 1 290 ? 9.936 19.620 -10.948 1.00 82.94 290 LEU A N 1
ATOM 2297 C CA . LEU A 1 290 ? 11.007 18.953 -11.686 1.00 82.94 290 LEU A CA 1
ATOM 2298 C C . LEU A 1 290 ? 11.067 17.457 -11.341 1.00 82.94 290 LEU A C 1
ATOM 2300 O O . LEU A 1 290 ? 11.009 16.620 -12.243 1.00 82.94 290 LEU A O 1
ATOM 2304 N N . SER A 1 291 ? 11.069 17.127 -10.046 1.00 85.06 291 SER A N 1
ATOM 2305 C CA . SER A 1 291 ? 11.108 15.742 -9.555 1.00 85.06 291 SER A CA 1
ATOM 2306 C C . SER A 1 291 ? 9.905 14.939 -10.058 1.00 85.06 291 SER A C 1
ATOM 2308 O O . SER A 1 291 ? 10.045 13.817 -10.550 1.00 85.06 291 SER A O 1
ATOM 2310 N N . ARG A 1 292 ? 8.707 15.536 -10.001 1.00 85.19 292 ARG A N 1
ATOM 2311 C CA . ARG A 1 292 ? 7.480 14.925 -10.523 1.00 85.19 292 ARG A CA 1
ATOM 2312 C C . ARG A 1 292 ? 7.561 14.705 -12.033 1.00 85.19 292 ARG A C 1
ATOM 2314 O O . ARG A 1 292 ? 7.215 13.626 -12.505 1.00 85.19 292 ARG A O 1
ATOM 2321 N N . SER A 1 293 ? 8.053 15.690 -12.781 1.00 84.25 293 SER A N 1
ATOM 2322 C CA . SER A 1 293 ? 8.195 15.602 -14.240 1.00 84.25 293 SER A CA 1
ATOM 2323 C C . SER A 1 293 ? 9.189 14.512 -14.648 1.00 84.25 293 SER A C 1
ATOM 2325 O O . SER A 1 293 ? 8.899 13.726 -15.548 1.00 84.25 293 SER A O 1
ATOM 2327 N N . ARG A 1 294 ? 10.332 14.399 -13.955 1.00 82.12 294 ARG A N 1
ATOM 2328 C CA . ARG A 1 294 ? 11.306 13.318 -14.178 1.00 82.12 294 ARG A CA 1
ATOM 2329 C C . ARG A 1 294 ? 10.729 11.946 -13.894 1.00 82.12 294 ARG A C 1
ATOM 2331 O O . ARG A 1 294 ? 10.968 11.040 -14.687 1.00 82.12 294 ARG A O 1
ATOM 2338 N N . ARG A 1 295 ? 9.982 11.796 -12.797 1.00 87.62 295 ARG A N 1
ATOM 2339 C CA . ARG A 1 295 ? 9.320 10.535 -12.450 1.00 87.62 295 ARG A CA 1
ATOM 2340 C C . ARG A 1 295 ? 8.344 10.116 -13.547 1.00 87.62 295 ARG A C 1
ATOM 2342 O O . ARG A 1 295 ? 8.467 9.014 -14.061 1.00 87.62 295 ARG A O 1
ATOM 2349 N N . ILE A 1 296 ? 7.447 11.015 -13.958 1.00 87.12 296 ILE A N 1
ATOM 2350 C CA . ILE A 1 296 ? 6.466 10.750 -15.025 1.00 87.12 296 ILE A CA 1
ATOM 2351 C C . ILE A 1 296 ? 7.170 10.366 -16.332 1.00 87.12 296 ILE A C 1
ATOM 2353 O O . ILE A 1 296 ? 6.783 9.400 -16.980 1.00 87.12 296 ILE A O 1
ATOM 2357 N N . LEU A 1 297 ? 8.231 11.087 -16.702 1.00 79.44 297 LEU A N 1
ATOM 2358 C CA . LEU A 1 297 ? 8.985 10.807 -17.921 1.00 79.44 297 LEU A CA 1
ATOM 2359 C C . LEU A 1 297 ? 9.711 9.458 -17.847 1.00 79.44 297 LEU A C 1
ATOM 2361 O O . LEU A 1 297 ? 9.613 8.672 -18.784 1.00 79.44 297 LEU A O 1
ATOM 2365 N N . SER A 1 298 ? 10.356 9.148 -16.717 1.00 83.69 298 SER A N 1
ATOM 2366 C CA . SER A 1 298 ? 10.939 7.826 -16.451 1.00 83.69 298 SER A CA 1
ATOM 2367 C C . SER A 1 298 ? 9.888 6.735 -16.646 1.00 83.69 298 SER A C 1
ATOM 2369 O O . SER A 1 298 ? 10.099 5.783 -17.389 1.00 83.69 298 SER A O 1
ATOM 2371 N N . ASN A 1 299 ? 8.718 6.929 -16.048 1.00 89.50 299 ASN A N 1
ATOM 2372 C CA . ASN A 1 299 ? 7.614 5.985 -16.069 1.00 89.50 299 ASN A CA 1
ATOM 2373 C C . ASN A 1 299 ? 6.822 5.997 -17.383 1.00 89.50 299 ASN A C 1
ATOM 2375 O O . ASN A 1 299 ? 5.819 5.313 -17.459 1.00 89.50 299 ASN A O 1
ATOM 2379 N N . SER A 1 300 ? 7.213 6.754 -18.411 1.00 85.88 300 SER A N 1
ATOM 2380 C CA . SER A 1 300 ? 6.567 6.689 -19.736 1.00 85.88 300 SER A CA 1
ATOM 2381 C C . SER A 1 300 ? 7.248 5.726 -20.715 1.00 85.88 300 SER A C 1
ATOM 2383 O O . SER A 1 300 ? 6.718 5.478 -21.795 1.00 85.88 300 SER A O 1
ATOM 2385 N N . PHE A 1 301 ? 8.430 5.217 -20.356 1.00 79.31 301 PHE A N 1
ATOM 2386 C CA . PHE A 1 301 ? 9.212 4.287 -21.172 1.00 79.31 301 PHE A CA 1
ATOM 2387 C C . PHE A 1 301 ? 8.892 2.793 -20.994 1.00 79.31 301 PHE A C 1
ATOM 2389 O O . PHE A 1 301 ? 9.129 2.068 -21.964 1.00 79.31 301 PHE A O 1
ATOM 2396 N N . PRO A 1 302 ? 8.420 2.308 -19.825 1.00 81.44 302 PRO A N 1
ATOM 2397 C CA . PRO A 1 302 ? 7.890 0.950 -19.709 1.00 81.44 302 PRO A CA 1
ATOM 2398 C C . PRO A 1 302 ? 6.715 0.685 -20.661 1.00 81.44 302 PRO A C 1
ATOM 2400 O O . PRO A 1 302 ? 6.688 -0.411 -21.266 1.00 81.44 302 PRO A O 1
#

Nearest PDB structures (foldseek):
  7b5n-assembly1_H  TM=5.771E-01  e=1.021E-16  Homo sapiens
  7od1-assembly2_B  TM=4.748E-01  e=5.449E-17  Homo sapiens
  5tte-assembly1_B  TM=4.423E-01  e=1.950E-17  Homo sapiens
  4kbl-assembly3_B  TM=5.165E-01  e=3.518E-15  Homo sapiens
  7yui-assembly1_B  TM=6.873E-01  e=2.361E-06  Homo sapiens

Sequence (302 aa):
NSGHSSKKKRMSCDICIEDGIPSHAMTRMECGHSFCNDCWKEHFTVRINEGESKRIKCMAHKCNAICDEDVVRKLVCPELAEKFDRFLVESYVEDNKKIKWCPSVPHCGNAIRKEDDDGEVECSCGLQFCFGCLGESHSPCSCLMWKLWSTKCAEESETVTWMTANTQLCPKCSKPVNRISGCNLMTCICGQHFCWLCGGATGLDHTWTSISGHSCGRYNDDKEWQLERAKRDSNRYTHYHYQYKAHADSLKLEDKLKKSILKKAVLNSETKNQAVFNDYNWVIKGMDLLSRSRRILSNSFP

Mean predicted aligned error: 14.97 Å

Foldseek 3Di:
DDDDPPDFDWQAAPPVRDTRHGPVQWDAFPVGDIHGLVVVQVLLVVCLVVLVLQFRFDPDPPGRDGGDLVSSLVSYDPVSNVSSVVSNVVVVQVVDLQKDAQPDVVGPPDIDGDPDNFAWDADPVGDIDTSNPSHHHQPPDDPVVVVVLVVVCVVPVPPQPPCPPFWAAAPPPRDIDGDPDDAQWDADPVGWIAGNVPNHTADPDADSVGGPPDDDDPDDPVVVVVVVVVVVVSVLSVVLVVQLVVLVVVLVVLVVVLVVLVVVLVVVCVPDDPPVNPDCVVVNVVSVVSSVVSSNSSSVSD